Protein 1VJH (pdb70)

B-factor: mean 24.43, std 9.57, range [9.31, 72.68]

Foldseek 3Di:
DLFWDKDKDKDWFQDDQLLLLVLVVVVVVDAPDDAGDKADPDDDSVQSKKIWDDPVVCVWFVIWMKMWGWAGPDPSRGIMIMIMITTGTPDNPRDDPPVVVVVVVVVSRVSRVVVVVD/DLFWDKDKDKDWFQDFQLLLLVLVVVVVVDAPDPFGDKADPDDDSVQSKKIWDGDVVVVWFPIWMKMWGWAGPDDSRTIMIMIMITTGTPDNPRDHCPVVVVVVVVVSRVSRVVRVVD

Organism: Arabidopsis thaliana (NCBI:txid3702)

Solvent-accessible surface area: 13484 Å² total

Radius of gyration: 21.23 Å; Cα contacts (8 Å, |Δi|>4): 432; chains: 2; bounding box: 49×45×54 Å

InterPro domains:
  IPR000916 Bet v I/Major latex protein [PF00407] (34-119)
  IPR000916 Bet v I/Major latex protein [SM01037] (2-120)
  IPR023393 START-like domain superfamily [G3DSA:3.30.530.20] (1-122)
  IPR051761 MLP-like hydrophobic ligand-binding [PTHR31907] (34-116)

Nearest PDB structures (foldseek):
  1vjh-assembly1_A  TM=1.009E+00  e=3.169E-22  Arabidopsis thaliana
  7uql-assembly1_A  TM=7.972E-01  e=5.409E-07  Papaver somniferum
  6ka2-assembly1_A  TM=7.140E-01  e=1.690E-06  Papaver somniferum
  7uqn-assembly1_A-2  TM=7.166E-01  e=2.730E-06  Papaver somniferum
  7uqo-assembly1_A-2  TM=7.253E-01  e=5.279E-06  Papaver somniferum

CATH classification: 3.30.530.20

Structure (mmCIF, N/CA/C/O backbone):
data_1VJH
#
_entry.id   1VJH
#
_cell.length_a   45.681
_cell.length_b   34.261
_cell.length_c   78.597
_cell.angle_alpha   90.000
_cell.angle_beta   90.008
_cell.angle_gamma   90.000
#
_symmetry.space_group_name_H-M   'P 1 2 1'
#
loop_
_entity.id
_entity.type
_entity.pdbx_description
1 polymer 'Bet v I allergen family'
2 water water
#
loop_
_atom_site.group_PDB
_atom_site.id
_atom_site.type_symbol
_atom_site.label_atom_id
_atom_site.label_alt_id
_atom_site.label_comp_id
_atom_site.label_asym_id
_atom_site.label_entity_id
_atom_site.label_seq_id
_atom_site.pdbx_PDB_ins_code
_atom_site.Cartn_x
_atom_site.Cartn_y
_atom_site.Cartn_z
_atom_site.occupancy
_atom_site.B_iso_or_equiv
_atom_site.auth_seq_id
_atom_site.auth_comp_id
_atom_site.auth_asym_id
_atom_site.auth_atom_id
_atom_site.pdbx_PDB_model_num
ATOM 1 N N . SER A 1 1 ? 13.531 4.547 -15.579 1.00 34.77 1 SER A N 1
ATOM 2 C CA . SER A 1 1 ? 12.655 5.673 -15.074 1.00 34.52 1 SER A CA 1
ATOM 3 C C . SER A 1 1 ? 13.482 6.887 -14.670 1.00 34.10 1 SER A C 1
ATOM 4 O O . SER A 1 1 ? 14.601 6.742 -14.170 1.00 35.72 1 SER A O 1
ATOM 7 N N . THR A 1 2 ? 12.964 8.091 -14.869 1.00 32.20 2 THR A N 1
ATOM 8 C CA . THR A 1 2 ? 13.671 9.241 -14.357 1.00 30.60 2 THR A CA 1
ATOM 9 C C . THR A 1 2 ? 13.152 9.625 -12.978 1.00 28.96 2 THR A C 1
ATOM 10 O O . THR A 1 2 ? 13.695 10.557 -12.379 1.00 30.75 2 THR A O 1
ATOM 14 N N . LEU A 1 3 ? 12.112 8.946 -12.484 1.00 26.07 3 LEU A N 1
ATOM 15 C CA . LEU A 1 3 ? 11.453 9.338 -11.219 1.00 24.21 3 LEU A CA 1
ATOM 16 C C . LEU A 1 3 ? 11.793 8.452 -10.010 1.00 22.09 3 LEU A C 1
ATOM 17 O O . LEU A 1 3 ? 11.716 8.911 -8.876 1.00 20.21 3 LEU A O 1
ATOM 22 N N . LYS A 1 4 ? 12.128 7.186 -10.262 1.00 19.34 4 LYS A N 1
ATOM 23 C CA . LYS A 1 4 ? 12.360 6.213 -9.197 1.00 19.72 4 LYS A CA 1
ATOM 24 C C . LYS A 1 4 ? 13.833 6.204 -8.813 1.00 18.39 4 LYS A C 1
ATOM 25 O O . LYS A 1 4 ? 14.664 6.182 -9.680 1.00 18.63 4 LYS A O 1
ATOM 31 N N . GLY A 1 5 ? 14.124 6.171 -7.514 1.00 17.15 5 GLY A N 1
ATOM 32 C CA . GLY A 1 5 ? 15.478 5.961 -7.039 1.00 14.53 5 GLY A CA 1
ATOM 33 C C . GLY A 1 5 ? 15.531 5.708 -5.551 1.00 14.48 5 GLY A C 1
ATOM 34 O O . GLY A 1 5 ? 14.496 5.460 -4.902 1.00 13.89 5 GLY A O 1
ATOM 35 N N . ALA A 1 6 ? 16.739 5.795 -5.005 1.00 12.25 6 ALA A N 1
ATOM 36 C CA . ALA A 1 6 ? 16.929 5.552 -3.599 1.00 13.48 6 ALA A CA 1
ATOM 37 C C . ALA A 1 6 ? 18.152 6.329 -3.142 1.00 12.84 6 ALA A C 1
ATOM 38 O O . ALA A 1 6 ? 19.030 6.656 -3.945 1.00 12.46 6 ALA A O 1
ATOM 40 N N . LEU A 1 7 ? 18.193 6.614 -1.855 1.00 13.09 7 LEU A N 1
ATOM 41 C CA . LEU A 1 7 ? 19.327 7.276 -1.270 1.00 13.24 7 LEU A CA 1
ATOM 42 C C . LEU A 1 7 ? 19.503 6.686 0.122 1.00 13.32 7 LEU A C 1
ATOM 43 O O . LEU A 1 7 ? 18.548 6.602 0.889 1.00 13.68 7 LEU A O 1
ATOM 48 N N . SER A 1 8 ? 20.730 6.327 0.463 1.00 11.88 8 SER A N 1
ATOM 49 C CA . SER A 1 8 ? 20.983 5.556 1.659 1.00 14.35 8 SER A CA 1
ATOM 50 C C . SER A 1 8 ? 22.212 6.131 2.395 1.00 14.77 8 SER A C 1
ATOM 51 O O . SER A 1 8 ? 23.193 6.516 1.764 1.00 14.99 8 SER A O 1
ATOM 54 N N . VAL A 1 9 ? 22.154 6.153 3.722 1.00 15.14 9 VAL A N 1
ATOM 55 C CA . VAL A 1 9 ? 23.242 6.655 4.556 1.00 13.91 9 VAL A CA 1
ATOM 56 C C . VAL A 1 9 ? 23.568 5.623 5.631 1.00 14.88 9 VAL A C 1
ATOM 57 O O . VAL A 1 9 ? 22.672 4.919 6.108 1.00 15.84 9 VAL A O 1
ATOM 61 N N . LYS A 1 10 ? 24.856 5.419 5.903 1.00 13.80 10 LYS A N 1
ATOM 62 C CA . LYS A 1 10 ? 25.289 4.508 6.959 1.00 14.89 10 LYS A CA 1
ATOM 63 C C . LYS A 1 10 ? 26.095 5.380 7.925 1.00 14.29 10 LYS A C 1
ATOM 64 O O . LYS A 1 10 ? 26.910 6.177 7.481 1.00 12.05 10 LYS A O 1
ATOM 70 N N . PHE A 1 11 ? 25.846 5.230 9.227 1.00 14.19 11 PHE A N 1
ATOM 71 C CA . PHE A 1 11 ? 26.503 6.046 10.263 1.00 15.55 11 PHE A CA 1
ATOM 72 C C . PHE A 1 11 ? 26.391 5.251 11.554 1.00 15.33 11 PHE A C 1
ATOM 73 O O . PHE A 1 11 ? 25.671 4.280 11.598 1.00 16.26 11 PHE A O 1
ATOM 81 N N . ASP A 1 12 ? 27.057 5.680 12.612 1.00 16.74 12 ASP A N 1
ATOM 82 C CA . ASP A 1 12 ? 27.162 4.868 13.828 1.00 17.48 12 ASP A CA 1
ATOM 83 C C . ASP A 1 12 ? 26.463 5.611 14.934 1.00 17.47 12 ASP A C 1
ATOM 84 O O . ASP A 1 12 ? 26.383 6.844 14.895 1.00 16.90 12 ASP A O 1
ATOM 89 N N . VAL A 1 13 ? 25.914 4.839 15.880 1.00 16.73 13 VAL A N 1
ATOM 90 C CA . VAL A 1 13 ? 25.306 5.360 17.098 1.00 17.58 13 VAL A CA 1
ATOM 91 C C . VAL A 1 13 ? 25.963 4.664 18.320 1.00 18.53 13 VAL A C 1
ATOM 92 O O . VAL A 1 13 ? 26.461 3.553 18.224 1.00 18.69 13 VAL A O 1
ATOM 96 N N . LYS A 1 14 ? 25.966 5.348 19.451 1.00 19.88 14 LYS A N 1
ATOM 97 C CA . LYS A 1 14 ? 26.511 4.840 20.713 1.00 20.10 14 LYS A CA 1
ATOM 98 C C . LYS A 1 14 ? 25.614 3.740 21.338 1.00 20.66 14 LYS A C 1
ATOM 99 O O . LYS A 1 14 ? 26.128 2.791 21.928 1.00 21.85 14 LYS A O 1
ATOM 105 N N . CYS A 1 15 ? 24.291 3.838 21.170 1.00 20.53 15 CYS A N 1
ATOM 106 C CA . CYS A 1 15 ? 23.326 2.888 21.752 1.00 21.48 15 CYS A CA 1
ATOM 107 C C . CYS A 1 15 ? 23.477 1.486 21.252 1.00 20.87 15 CYS A C 1
ATOM 108 O O . CYS A 1 15 ? 23.811 1.302 20.098 1.00 20.23 15 CYS A O 1
ATOM 111 N N . PRO A 1 16 ? 23.192 0.503 22.112 1.00 20.49 16 PRO A N 1
ATOM 112 C CA . PRO A 1 16 ? 23.141 -0.901 21.685 1.00 20.12 16 PRO A CA 1
ATOM 113 C C . PRO A 1 16 ? 21.949 -1.072 20.759 1.00 18.38 16 PRO A C 1
ATOM 114 O O . PRO A 1 16 ? 20.934 -0.350 20.904 1.00 17.89 16 PRO A O 1
ATOM 118 N N . ALA A 1 17 ? 22.063 -2.015 19.842 1.00 16.69 17 ALA A N 1
ATOM 119 C CA . ALA A 1 17 ? 21.164 -2.113 18.693 1.00 17.56 17 ALA A CA 1
ATOM 120 C C . ALA A 1 17 ? 19.699 -2.364 19.009 1.00 18.04 17 ALA A C 1
ATOM 121 O O . ALA A 1 17 ? 18.827 -1.687 18.448 1.00 18.45 17 ALA A O 1
ATOM 123 N N . ASP A 1 18 ? 19.418 -3.345 19.874 1.00 18.69 18 ASP A N 1
ATOM 124 C CA . ASP A 1 18 ? 18.037 -3.703 20.235 1.00 18.86 18 ASP A CA 1
ATOM 125 C C . ASP A 1 18 ? 17.310 -2.508 20.873 1.00 18.34 18 ASP A C 1
ATOM 126 O O . ASP A 1 18 ? 16.161 -2.207 20.528 1.00 18.98 18 ASP A O 1
ATOM 131 N N . LYS A 1 19 ? 17.987 -1.827 21.785 1.00 17.17 19 LYS A N 1
ATOM 132 C CA . LYS A 1 19 ? 17.421 -0.645 22.460 1.00 17.38 19 LYS A CA 1
ATOM 133 C C . LYS A 1 19 ? 17.186 0.491 21.450 1.00 16.60 19 LYS A C 1
ATOM 134 O O . LYS A 1 19 ? 16.103 1.086 21.402 1.00 15.94 19 LYS A O 1
ATOM 140 N N . PHE A 1 20 ? 18.198 0.780 20.626 1.00 15.51 20 PHE A N 1
ATOM 141 C CA . PHE A 1 20 ? 18.041 1.807 19.599 1.00 15.39 20 PHE A CA 1
ATOM 142 C C . PHE A 1 20 ? 16.915 1.501 18.602 1.00 13.87 20 PHE A C 1
ATOM 143 O O . PHE A 1 20 ? 16.107 2.339 18.328 1.00 13.50 20 PHE A O 1
ATOM 151 N N . PHE A 1 21 ? 16.903 0.299 18.040 1.00 13.91 21 PHE A N 1
ATOM 152 C CA . PHE A 1 21 ? 15.869 -0.128 17.092 1.00 14.52 21 PHE A CA 1
ATOM 153 C C . PHE A 1 21 ? 14.438 -0.115 17.657 1.00 15.17 21 PHE A C 1
ATOM 154 O O . PHE A 1 21 ? 13.532 0.395 17.018 1.00 15.07 21 PHE A O 1
ATOM 162 N N . SER A 1 22 ? 14.248 -0.680 18.856 1.00 15.13 22 SER A N 1
ATOM 163 C CA . SER A 1 22 ? 12.952 -0.639 19.559 1.00 15.99 22 SER A CA 1
ATOM 164 C C . SER A 1 22 ? 12.477 0.778 19.826 1.00 14.60 22 SER A C 1
ATOM 165 O O . SER A 1 22 ? 11.330 1.075 19.628 1.00 13.05 22 SER A O 1
ATOM 168 N N . ALA A 1 23 ? 13.372 1.631 20.316 1.00 15.12 23 ALA A N 1
ATOM 169 C CA . ALA A 1 23 ? 13.017 3.042 20.499 1.00 16.62 23 ALA A CA 1
ATOM 170 C C . ALA A 1 23 ? 12.510 3.711 19.193 1.00 16.17 23 ALA A C 1
ATOM 171 O O . ALA A 1 23 ? 11.515 4.425 19.231 1.00 15.72 23 ALA A O 1
ATOM 173 N N . PHE A 1 24 ? 13.194 3.461 18.076 1.00 15.75 24 PHE A N 1
ATOM 174 C CA . PHE A 1 24 ? 12.783 3.981 16.777 1.00 15.79 24 PHE A CA 1
ATOM 175 C C . PHE A 1 24 ? 11.432 3.453 16.355 1.00 15.87 24 PHE A C 1
ATOM 176 O O . PHE A 1 24 ? 10.552 4.232 16.027 1.00 15.26 24 PHE A O 1
ATOM 184 N N . VAL A 1 25 ? 11.255 2.128 16.404 1.00 16.21 25 VAL A N 1
ATOM 185 C CA . VAL A 1 25 ? 9.968 1.521 16.050 1.00 15.02 25 VAL A CA 1
ATOM 186 C C . VAL A 1 25 ? 8.871 2.189 16.862 1.00 16.04 25 VAL A C 1
ATOM 187 O O . VAL A 1 25 ? 7.829 2.607 16.302 1.00 15.57 25 VAL A O 1
ATOM 191 N N . GLU A 1 26 ? 9.113 2.352 18.174 1.00 15.17 26 GLU A N 1
ATOM 192 C CA . GLU A 1 26 ? 8.077 2.935 19.006 1.00 16.56 26 GLU A CA 1
ATOM 193 C C . GLU A 1 26 ? 7.785 4.411 18.630 1.00 17.40 26 GLU A C 1
ATOM 194 O O . GLU A 1 26 ? 6.617 4.881 18.600 1.00 17.70 26 GLU A O 1
ATOM 200 N N . ASP A 1 27 ? 8.841 5.140 18.345 1.00 17.87 27 ASP A N 1
ATOM 201 C CA . ASP A 1 27 ? 8.693 6.549 17.906 1.00 18.04 27 ASP A CA 1
ATOM 202 C C . ASP A 1 27 ? 7.928 6.735 16.590 1.00 18.08 27 ASP A C 1
ATOM 203 O O . ASP A 1 27 ? 7.373 7.813 16.353 1.00 18.39 27 ASP A O 1
ATOM 208 N N . THR A 1 28 ? 7.883 5.719 15.725 1.00 17.17 28 THR A N 1
ATOM 209 C CA . THR A 1 28 ? 7.052 5.844 14.534 1.00 18.69 28 THR A CA 1
ATOM 210 C C . THR A 1 28 ? 5.542 5.910 14.775 1.00 19.04 28 THR A C 1
ATOM 211 O O . THR A 1 28 ? 4.780 6.140 13.826 1.00 19.84 28 THR A O 1
ATOM 215 N N . ASN A 1 29 ? 5.104 5.694 16.016 1.00 18.66 29 ASN A N 1
ATOM 216 C CA . ASN A 1 29 ? 3.713 6.028 16.359 1.00 20.01 29 ASN A CA 1
ATOM 217 C C . ASN A 1 29 ? 3.382 7.517 16.156 1.00 19.04 29 ASN A C 1
ATOM 218 O O . ASN A 1 29 ? 2.219 7.877 16.006 1.00 19.96 29 ASN A O 1
ATOM 223 N N . ARG A 1 30 ? 4.401 8.369 16.176 1.00 17.15 30 ARG A N 1
ATOM 224 C CA . ARG A 1 30 ? 4.212 9.795 15.910 1.00 16.36 30 ARG A CA 1
ATOM 225 C C . ARG A 1 30 ? 4.484 10.015 14.438 1.00 14.93 30 ARG A C 1
ATOM 226 O O . ARG A 1 30 ? 5.584 9.779 13.990 1.00 15.37 30 ARG A O 1
ATOM 234 N N . PRO A 1 31 ? 3.487 10.496 13.687 1.00 14.96 31 PRO A N 1
ATOM 235 C CA . PRO A 1 31 ? 3.715 10.874 12.283 1.00 15.48 31 PRO A CA 1
ATOM 236 C C . PRO A 1 31 ? 4.829 11.925 12.202 1.00 16.20 31 PRO A C 1
ATOM 237 O O . PRO A 1 31 ? 5.100 12.636 13.166 1.00 15.86 31 PRO A O 1
ATOM 241 N N . PHE A 1 32 ? 5.466 11.986 11.051 1.00 16.56 32 PHE A N 1
ATOM 242 C CA . PHE A 1 32 ? 6.613 12.846 10.847 1.00 18.16 32 PHE A CA 1
ATOM 243 C C . PHE A 1 32 ? 6.257 14.239 10.348 1.00 19.25 32 PHE A C 1
ATOM 244 O O . PHE A 1 32 ? 7.150 15.062 10.166 1.00 20.00 32 PHE A O 1
ATOM 252 N N . GLU A 1 33 ? 4.958 14.477 10.149 1.00 19.06 33 GLU A N 1
ATOM 253 C CA . GLU A 1 33 ? 4.411 15.795 9.785 1.00 19.25 33 GLU A CA 1
ATOM 254 C C . GLU A 1 33 ? 2.968 15.872 10.252 1.00 18.95 33 GLU A C 1
ATOM 255 O O . GLU A 1 33 ? 2.331 14.835 10.531 1.00 17.86 33 GLU A O 1
ATOM 261 N N . LYS A 1 34 ? 2.454 17.099 10.317 1.00 19.74 34 LYS A N 1
ATOM 262 C CA . LYS A 1 34 ? 1.108 17.365 10.857 1.00 22.25 34 LYS A CA 1
ATOM 263 C C . LYS A 1 34 ? 0.039 16.426 10.275 1.00 22.14 34 LYS A C 1
ATOM 264 O O . LYS A 1 34 ? -0.802 15.876 11.020 1.00 21.26 34 LYS A O 1
ATOM 270 N N . ASN A 1 35 ? 0.065 16.273 8.953 1.00 22.38 35 ASN A N 1
ATOM 271 C CA . ASN A 1 35 ? -1.001 15.530 8.262 1.00 25.07 35 ASN A CA 1
ATOM 272 C C . ASN A 1 35 ? -0.520 14.127 7.885 1.00 24.58 35 ASN A C 1
ATOM 273 O O . ASN A 1 35 ? -1.121 13.472 7.032 1.00 26.97 35 ASN A O 1
ATOM 278 N N . GLY A 1 36 ? 0.539 13.673 8.529 1.00 23.04 36 GLY A N 1
ATOM 279 C CA . GLY A 1 36 ? 1.320 12.555 8.013 1.00 20.97 36 GLY A CA 1
ATOM 280 C C . GLY A 1 36 ? 0.769 11.217 8.435 1.00 19.48 36 GLY A C 1
ATOM 281 O O . GLY A 1 36 ? -0.019 11.098 9.357 1.00 17.77 36 GLY A O 1
ATOM 282 N N . LYS A 1 37 ? 1.186 10.202 7.716 1.00 18.40 37 LYS A N 1
ATOM 283 C CA . LYS A 1 37 ? 0.780 8.853 8.005 1.00 18.51 37 LYS A CA 1
ATOM 284 C C . LYS A 1 37 ? 2.043 8.013 7.794 1.00 17.42 37 LYS A C 1
ATOM 285 O O . LYS A 1 37 ? 2.787 8.225 6.842 1.00 16.31 37 LYS A O 1
ATOM 291 N N . THR A 1 38 ? 2.284 7.098 8.708 1.00 17.76 38 THR A N 1
ATOM 292 C CA . THR A 1 38 ? 3.366 6.131 8.578 1.00 17.39 38 THR A CA 1
ATOM 293 C C . THR A 1 38 ? 2.745 4.733 8.629 1.00 18.48 38 THR A C 1
ATOM 294 O O . THR A 1 38 ? 2.005 4.406 9.573 1.00 18.24 38 THR A O 1
ATOM 298 N N . GLU A 1 39 ? 3.063 3.906 7.641 1.00 18.73 39 GLU A N 1
ATOM 299 C CA . GLU A 1 39 ? 2.566 2.533 7.592 1.00 19.71 39 GLU A CA 1
ATOM 300 C C . GLU A 1 39 ? 3.756 1.582 7.589 1.00 19.89 39 GLU A C 1
ATOM 301 O O . GLU A 1 39 ? 4.677 1.753 6.788 1.00 18.92 39 GLU A O 1
ATOM 307 N N . ILE A 1 40 ? 3.732 0.586 8.468 1.00 20.29 40 ILE A N 1
ATOM 308 C CA . ILE A 1 40 ? 4.811 -0.427 8.532 1.00 21.00 40 ILE A CA 1
ATOM 309 C C . ILE A 1 40 ? 4.544 -1.420 7.443 1.00 22.07 40 ILE A C 1
ATOM 310 O O . ILE A 1 40 ? 3.483 -2.072 7.452 1.00 22.54 40 ILE A O 1
ATOM 315 N N . GLU A 1 41 ? 5.494 -1.564 6.516 1.00 20.78 41 GLU A N 1
ATOM 316 C CA . GLU A 1 41 ? 5.334 -2.498 5.430 1.00 21.45 41 GL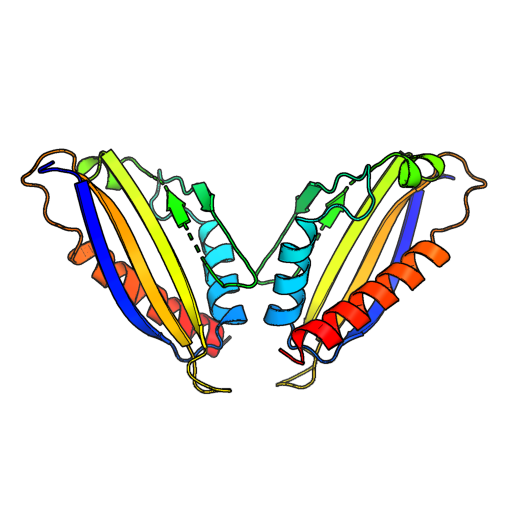U A CA 1
ATOM 317 C C . GLU A 1 41 ? 6.087 -3.799 5.680 1.00 19.74 41 GLU A C 1
ATOM 318 O O . GLU A 1 41 ? 5.730 -4.836 5.143 1.00 20.03 41 GLU A O 1
ATOM 324 N N . ALA A 1 42 ? 7.177 -3.721 6.420 1.00 18.64 42 ALA A N 1
ATOM 325 C CA . ALA A 1 42 ? 7.920 -4.916 6.808 1.00 17.06 42 ALA A CA 1
ATOM 326 C C . ALA A 1 42 ? 8.590 -4.576 8.134 1.00 17.33 42 ALA A C 1
ATOM 327 O O . ALA A 1 42 ? 9.033 -3.424 8.341 1.00 15.31 42 ALA A O 1
ATOM 329 N N . VAL A 1 43 ? 8.650 -5.549 9.045 1.00 16.25 43 VAL A N 1
ATOM 330 C CA . VAL A 1 43 ? 9.376 -5.337 10.291 1.00 17.30 43 VAL A CA 1
ATOM 331 C C . VAL A 1 43 ? 9.900 -6.665 10.827 1.00 18.33 43 VAL A C 1
ATOM 332 O O . VAL A 1 43 ? 9.185 -7.686 10.772 1.00 19.00 43 VAL A O 1
ATOM 336 N N . ASP A 1 44 ? 11.151 -6.654 11.314 1.00 17.03 44 ASP A N 1
ATOM 337 C CA . ASP A 1 44 ? 11.752 -7.822 11.951 1.00 17.77 44 ASP A CA 1
ATOM 338 C C . ASP A 1 44 ? 12.492 -7.354 13.209 1.00 17.39 44 ASP A C 1
ATOM 339 O O . ASP A 1 44 ? 13.546 -6.715 13.132 1.00 16.34 44 ASP A O 1
ATOM 344 N N . LEU A 1 45 ? 11.945 -7.717 14.365 1.00 16.24 45 LEU A N 1
ATOM 345 C CA . LEU A 1 45 ? 12.441 -7.216 15.628 1.00 19.00 45 LEU A CA 1
ATOM 346 C C . LEU A 1 45 ? 13.732 -7.949 16.094 1.00 19.34 45 LEU A C 1
ATOM 347 O O . LEU A 1 45 ? 14.441 -7.482 16.968 1.00 19.95 45 LEU A O 1
ATOM 352 N N . VAL A 1 46 ? 14.051 -9.086 15.488 1.00 18.49 46 VAL A N 1
ATOM 353 C CA . VAL A 1 46 ? 15.304 -9.759 15.814 1.00 18.51 46 VAL A CA 1
ATOM 354 C C . VAL A 1 46 ? 16.419 -9.295 14.872 1.00 17.88 46 VAL A C 1
ATOM 355 O O . VAL A 1 46 ? 17.486 -9.009 15.314 1.00 16.85 46 VAL A O 1
ATOM 359 N N . LYS A 1 47 ? 16.156 -9.242 13.563 1.00 18.06 47 LYS A N 1
ATOM 360 C CA . LYS A 1 47 ? 17.115 -8.683 12.611 1.00 18.43 47 LYS A CA 1
ATOM 361 C C . LYS A 1 47 ? 17.269 -7.171 12.742 1.00 18.12 47 LYS A C 1
ATOM 362 O O . LYS A 1 47 ? 18.240 -6.623 12.240 1.00 17.38 47 LYS A O 1
ATOM 368 N N . LYS A 1 48 ? 16.353 -6.533 13.473 1.00 16.20 48 LYS A N 1
ATOM 369 C CA . LYS A 1 48 ? 16.375 -5.065 13.662 1.00 16.34 48 LYS A CA 1
ATOM 370 C C . LYS A 1 48 ? 16.259 -4.377 12.286 1.00 15.36 48 LYS A C 1
ATOM 371 O O . LYS A 1 48 ? 17.106 -3.537 11.911 1.00 14.87 48 LYS A O 1
ATOM 377 N N . THR A 1 49 ? 15.260 -4.795 11.510 1.00 14.41 49 THR A N 1
ATOM 378 C CA . THR A 1 49 ? 14.978 -4.179 10.221 1.00 15.03 49 THR A CA 1
ATOM 379 C C . THR A 1 49 ? 13.557 -3.719 10.149 1.00 15.72 49 THR A C 1
ATOM 380 O O . THR A 1 49 ? 12.665 -4.288 10.803 1.00 16.14 49 THR A O 1
ATOM 392 N N . THR A 1 51 ? 10.781 -1.497 7.168 1.00 15.46 51 THR A N 1
ATOM 393 C CA . THR A 1 51 ? 10.456 -0.607 6.070 1.00 16.14 51 THR A CA 1
ATOM 394 C C . THR A 1 51 ? 9.115 0.005 6.385 1.00 16.61 51 THR A C 1
ATOM 395 O O . THR A 1 51 ? 8.131 -0.719 6.742 1.00 15.31 51 THR A O 1
ATOM 399 N N . ILE A 1 52 ? 9.078 1.323 6.279 1.00 15.67 52 ILE A N 1
ATOM 400 C CA . ILE A 1 52 ? 7.850 2.098 6.472 1.00 15.99 52 ILE A CA 1
ATOM 401 C C . ILE A 1 52 ? 7.545 2.949 5.237 1.00 16.60 52 ILE A C 1
ATOM 402 O O . ILE A 1 52 ? 8.473 3.430 4.546 1.00 16.38 52 ILE A O 1
ATOM 407 N N . GLN A 1 53 ? 6.254 3.117 4.948 1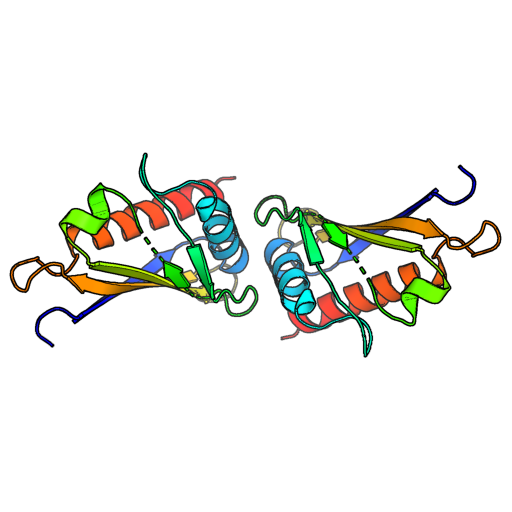.00 15.49 53 GLN A N 1
ATOM 408 C CA . GLN A 1 53 ? 5.817 4.072 3.953 1.00 15.54 53 GLN A CA 1
ATOM 409 C C . GLN A 1 53 ? 5.360 5.347 4.659 1.00 15.57 53 GLN A C 1
ATOM 410 O O . GLN A 1 53 ? 4.652 5.294 5.693 1.00 14.34 53 GLN A O 1
ATOM 424 N N . SER A 1 55 ? 3.680 9.166 4.286 1.00 18.42 55 SER A N 1
ATOM 425 C CA . SER A 1 55 ? 2.935 10.078 3.452 1.00 18.81 55 SER A CA 1
ATOM 426 C C . SER A 1 55 ? 2.404 11.282 4.231 1.00 18.70 55 SER A C 1
ATOM 427 O O . SER A 1 55 ? 2.499 11.339 5.467 1.00 17.94 55 SER A O 1
ATOM 430 N N . GLY A 1 56 ? 1.878 12.259 3.504 1.00 19.25 56 GLY A N 1
ATOM 431 C CA . GLY A 1 56 ? 1.486 13.531 4.086 1.00 19.36 56 GLY A CA 1
ATOM 432 C C . GLY A 1 56 ? 1.412 14.577 3.001 1.00 21.39 56 GLY A C 1
ATOM 433 O O . GLY A 1 56 ? 2.048 14.413 1.931 1.00 21.83 56 GLY A O 1
ATOM 434 N N . SER A 1 57 ? 0.631 15.629 3.244 1.00 20.52 57 SER A N 1
ATOM 435 C CA . SER A 1 57 ? 0.463 16.680 2.261 1.00 22.98 57 SER A CA 1
ATOM 436 C C . SER A 1 57 ? 1.794 17.368 1.872 1.00 23.78 57 SER A C 1
ATOM 437 O O . SER A 1 57 ? 1.990 17.776 0.718 1.00 25.45 57 SER A O 1
ATOM 440 N N . GLU A 1 58 ? 2.721 17.471 2.816 1.00 23.99 58 GLU A N 1
ATOM 441 C CA . GLU A 1 58 ? 4.012 18.071 2.519 1.00 24.00 58 GLU A CA 1
ATOM 442 C C . GLU A 1 58 ? 4.938 17.128 1.745 1.00 23.43 58 GLU A C 1
ATOM 443 O O . GLU A 1 58 ? 5.379 17.449 0.621 1.00 22.42 58 GLU A O 1
ATOM 449 N N . ILE A 1 59 ? 5.230 15.956 2.306 1.00 21.67 59 ILE A N 1
ATOM 450 C CA . ILE A 1 59 ? 6.091 15.024 1.572 1.00 21.12 59 ILE A CA 1
ATOM 451 C C . ILE A 1 59 ? 5.646 14.715 0.110 1.00 20.35 59 ILE A C 1
ATOM 452 O O . ILE A 1 59 ? 6.496 14.617 -0.820 1.00 19.25 59 ILE A O 1
ATOM 457 N N . GLN A 1 60 ? 4.332 14.617 -0.107 1.00 18.61 60 GLN A N 1
ATOM 458 C CA . GLN A 1 60 ? 3.766 14.366 -1.434 1.00 19.94 60 GLN A CA 1
ATOM 459 C C . GLN A 1 60 ? 3.868 15.546 -2.414 1.00 19.51 60 GLN A C 1
ATOM 460 O O . GLN A 1 60 ? 3.530 15.404 -3.573 1.00 19.48 60 GLN A O 1
ATOM 466 N N . LYS A 1 61 ? 4.294 16.714 -1.952 1.00 19.42 61 LYS A N 1
ATOM 467 C CA . LYS A 1 61 ? 4.611 17.774 -2.907 1.00 20.61 61 LYS A CA 1
ATOM 468 C C . LYS A 1 61 ? 5.822 17.348 -3.741 1.00 20.79 61 LYS A C 1
ATOM 469 O O . LYS A 1 61 ? 5.964 17.788 -4.864 1.00 21.00 61 LYS A O 1
ATOM 475 N N . TYR A 1 62 ? 6.663 16.462 -3.183 1.00 19.34 62 TYR A N 1
ATOM 476 C CA . TYR A 1 62 ? 7.942 16.077 -3.791 1.00 19.28 62 TYR A CA 1
ATOM 477 C C . TYR A 1 62 ? 8.010 14.648 -4.252 1.00 19.04 62 TYR A C 1
ATOM 478 O O . TYR A 1 62 ? 8.598 14.358 -5.307 1.00 18.79 62 TYR A O 1
ATOM 487 N N . PHE A 1 63 ? 7.446 13.734 -3.461 1.00 17.79 63 PHE A N 1
ATOM 488 C CA . PHE A 1 63 ? 7.476 12.326 -3.816 1.00 17.75 63 PHE A CA 1
ATOM 489 C C . PHE A 1 63 ? 6.075 11.740 -3.853 1.00 17.24 63 PHE A C 1
ATOM 490 O O . PHE A 1 63 ? 5.368 11.816 -2.873 1.00 18.27 63 PHE A O 1
ATOM 49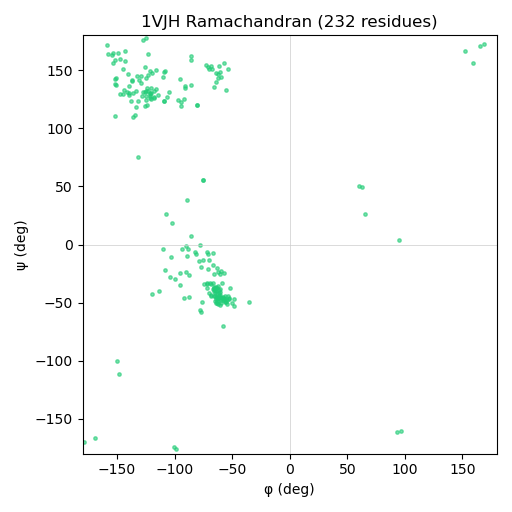8 N N . LYS A 1 64 ? 5.725 11.096 -4.957 1.00 16.79 64 LYS A N 1
ATOM 499 C CA . LYS A 1 64 ? 4.484 10.361 -5.070 1.00 16.78 64 LYS A CA 1
ATOM 500 C C . LYS A 1 64 ? 4.515 9.215 -4.076 1.00 17.85 64 LYS A C 1
ATOM 501 O O . LYS A 1 64 ? 3.465 8.823 -3.563 1.00 15.96 64 LYS A O 1
ATOM 510 N N . THR A 1 65 ? 5.710 8.617 -3.895 1.00 16.57 65 THR A N 1
ATOM 511 C CA . THR A 1 65 ? 5.880 7.478 -2.987 1.00 17.46 65 THR A CA 1
ATOM 512 C C . THR A 1 65 ? 7.199 7.711 -2.262 1.00 16.41 65 THR A C 1
ATOM 513 O O . THR A 1 65 ? 8.195 8.039 -2.897 1.00 14.84 65 THR A O 1
ATOM 517 N N . LEU A 1 66 ? 7.165 7.628 -0.924 1.00 15.88 66 LEU A N 1
ATOM 518 C CA . LEU A 1 66 ? 8.379 7.627 -0.115 1.00 15.66 66 LEU A CA 1
ATOM 519 C C . LEU A 1 66 ? 8.336 6.490 0.897 1.00 16.71 66 LEU A C 1
ATOM 520 O O . LEU A 1 66 ? 7.402 6.381 1.733 1.00 16.09 66 LEU A O 1
ATOM 525 N N . LYS A 1 67 ? 9.357 5.654 0.826 1.00 15.81 67 LYS A N 1
ATOM 526 C CA . LYS A 1 67 ? 9.527 4.605 1.808 1.00 16.36 67 LYS A CA 1
ATOM 527 C C . LYS A 1 67 ? 10.871 4.797 2.475 1.00 15.54 67 LYS A C 1
ATOM 528 O O . LYS A 1 67 ? 11.836 5.263 1.824 1.00 13.38 67 LYS A O 1
ATOM 534 N N . GLY A 1 68 ? 10.950 4.399 3.741 1.00 13.60 68 GLY A N 1
ATOM 535 C CA . GLY A 1 68 ? 12.215 4.401 4.472 1.00 13.41 68 GLY A CA 1
ATOM 536 C C . GLY A 1 68 ? 12.482 3.019 5.050 1.00 14.67 68 GLY A C 1
ATOM 537 O O . GLY A 1 68 ? 11.601 2.414 5.716 1.00 14.52 68 GLY A O 1
ATOM 538 N N . SER A 1 69 ? 13.689 2.511 4.835 1.00 13.14 69 SER A N 1
ATOM 539 C CA . SER A 1 69 ? 14.095 1.242 5.467 1.00 13.21 69 SER A CA 1
ATOM 540 C C . SER A 1 69 ? 15.265 1.447 6.430 1.00 12.51 69 SER A C 1
ATOM 541 O O . SER A 1 69 ? 16.233 2.113 6.063 1.00 13.83 69 SER A O 1
ATOM 544 N N . ILE A 1 70 ? 15.194 0.869 7.642 1.00 12.66 70 ILE A N 1
ATOM 545 C CA . ILE A 1 70 ? 16.320 0.871 8.586 1.00 11.94 70 ILE A CA 1
ATOM 546 C C . ILE A 1 70 ? 16.931 -0.551 8.725 1.00 13.51 70 ILE A C 1
ATOM 547 O O . ILE A 1 70 ? 16.221 -1.547 8.552 1.00 14.40 70 ILE A O 1
ATOM 552 N N . ALA A 1 71 ? 18.242 -0.644 8.970 1.00 12.76 71 ALA A N 1
ATOM 553 C CA . ALA A 1 71 ? 18.860 -1.889 9.428 1.00 13.81 71 ALA A CA 1
ATOM 554 C C . ALA A 1 71 ? 19.848 -1.449 10.507 1.00 14.61 71 ALA A C 1
ATOM 555 O O . ALA A 1 71 ? 20.686 -0.559 10.270 1.00 15.31 71 ALA A O 1
ATOM 557 N N . VAL A 1 72 ? 19.707 -1.993 11.703 1.00 12.68 72 VAL A N 1
ATOM 558 C CA . VAL A 1 72 ? 20.627 -1.628 12.803 1.00 15.38 72 VAL A CA 1
ATOM 559 C C . VAL A 1 72 ? 21.436 -2.861 13.186 1.00 15.86 72 VAL A C 1
ATOM 560 O O . VAL A 1 72 ? 20.843 -3.870 13.443 1.00 15.25 72 VAL A O 1
ATOM 564 N N . THR A 1 73 ? 22.759 -2.758 13.254 1.00 17.31 73 THR A N 1
ATOM 565 C CA . THR A 1 73 ? 23.580 -3.923 13.650 1.00 19.86 73 THR A CA 1
ATOM 566 C C . THR A 1 73 ? 24.619 -3.558 14.718 1.00 20.43 73 THR A C 1
ATOM 567 O O . THR A 1 73 ? 25.163 -2.469 14.680 1.00 19.71 73 THR A O 1
ATOM 571 N N . PRO A 1 74 ? 24.913 -4.464 15.642 1.00 22.64 74 PRO A N 1
ATOM 572 C CA . PRO A 1 74 ? 25.927 -4.178 16.663 1.00 24.23 74 PRO A CA 1
ATOM 573 C C . PRO A 1 74 ? 27.267 -3.971 15.980 1.00 25.41 74 PRO A C 1
ATOM 574 O O . PRO A 1 74 ? 27.548 -4.650 14.974 1.00 25.17 74 PRO A O 1
ATOM 578 N N . ILE A 1 75 ? 28.058 -3.045 16.503 1.00 27.22 75 ILE A N 1
ATOM 579 C CA . ILE A 1 75 ? 29.434 -2.858 16.058 1.00 30.45 75 ILE A CA 1
ATOM 580 C C . ILE A 1 75 ? 30.310 -3.988 16.645 1.00 32.99 75 ILE A C 1
ATOM 581 O O . ILE A 1 75 ? 31.049 -4.652 15.916 1.00 34.84 75 ILE A O 1
ATOM 586 N N . GLY A 1 76 ? 30.201 -4.221 17.942 1.00 35.75 76 GLY A N 1
ATOM 587 C CA . GLY A 1 76 ? 31.018 -5.224 18.616 1.00 40.02 76 GLY A CA 1
ATOM 588 C C . GLY A 1 76 ? 30.320 -5.856 19.812 1.00 41.68 76 GLY A C 1
ATOM 589 O O . GLY A 1 76 ? 29.512 -6.767 19.639 1.00 42.81 76 GLY A O 1
ATOM 590 N N . VAL A 1 77 ? 30.663 -5.384 21.016 1.00 43.14 77 VAL A N 1
ATOM 591 C CA . VAL A 1 77 ? 30.004 -5.742 22.282 1.00 43.56 77 VAL A CA 1
ATOM 592 C C . VAL A 1 77 ? 30.215 -4.512 23.155 1.00 43.32 77 VAL A C 1
ATOM 593 O O . VAL A 1 77 ? 31.351 -4.247 23.564 1.00 44.15 77 VAL A O 1
ATOM 597 N N . GLY A 1 78 ? 29.145 -3.771 23.438 1.00 42.83 78 GLY A N 1
ATOM 598 C CA . GLY A 1 78 ? 29.240 -2.527 24.188 1.00 41.58 78 GLY A CA 1
ATOM 599 C C . GLY A 1 78 ? 30.012 -1.460 23.427 1.00 41.15 78 GLY A C 1
ATOM 600 O O . GLY A 1 78 ? 30.619 -0.567 24.045 1.00 41.98 78 GLY A O 1
ATOM 601 N N . ASP A 1 79 ? 29.995 -1.569 22.092 1.00 39.09 79 ASP A N 1
ATOM 602 C CA . ASP A 1 79 ? 30.707 -0.676 21.174 1.00 37.08 79 ASP A CA 1
ATOM 603 C C . ASP A 1 79 ? 29.756 0.239 20.369 1.00 34.56 79 ASP A C 1
ATOM 604 O O . ASP A 1 79 ? 30.234 1.074 19.584 1.00 33.35 79 ASP A O 1
ATOM 609 N N . GLY A 1 80 ? 28.441 0.062 20.529 1.00 30.63 80 GLY A N 1
ATOM 610 C CA . GLY A 1 80 ? 27.460 0.816 19.762 1.00 27.12 80 GLY A CA 1
ATOM 611 C C . GLY A 1 80 ? 26.935 0.074 18.545 1.00 25.44 80 GLY A C 1
ATOM 612 O O . GLY A 1 80 ? 27.050 -1.155 18.473 1.00 24.43 80 GLY A O 1
ATOM 613 N N . SER A 1 81 ? 26.367 0.816 17.581 1.00 22.32 81 SER A N 1
ATOM 614 C CA . SER A 1 81 ? 25.638 0.198 16.466 1.00 20.28 81 SER A CA 1
ATOM 615 C C . SER A 1 81 ? 25.901 0.914 15.133 1.00 18.92 81 SER A C 1
ATOM 616 O O . SER A 1 81 ? 26.053 2.118 15.099 1.00 18.84 81 SER A O 1
ATOM 619 N N . HIS A 1 82 ? 25.913 0.151 14.055 1.00 17.97 82 HIS A N 1
ATOM 620 C CA . HIS A 1 82 ? 25.815 0.686 12.715 1.00 16.59 82 HIS A CA 1
ATOM 621 C C . HIS A 1 82 ? 24.343 0.847 12.370 1.00 15.92 82 HIS A C 1
ATOM 622 O O . HIS A 1 82 ? 23.527 -0.044 12.645 1.00 15.01 82 HIS A O 1
ATOM 629 N N . VAL A 1 83 ? 24.016 1.974 11.748 1.00 14.95 83 VAL A N 1
ATOM 630 C CA . VAL A 1 83 ? 22.663 2.225 11.238 1.00 14.55 83 VAL A CA 1
ATOM 631 C C . VAL A 1 83 ? 22.726 2.468 9.713 1.00 15.61 83 VAL A C 1
ATOM 632 O O . VAL A 1 83 ? 23.505 3.299 9.258 1.00 15.95 83 VAL A O 1
ATOM 636 N N . VAL A 1 84 ? 21.955 1.697 8.948 1.00 14.35 84 VAL A N 1
ATOM 637 C CA . VAL A 1 84 ? 21.737 2.013 7.536 1.00 15.62 84 VAL A CA 1
ATOM 638 C C . VAL A 1 84 ? 20.287 2.473 7.410 1.00 15.80 84 VAL A C 1
ATOM 639 O O . VAL A 1 84 ? 19.382 1.744 7.821 1.00 16.32 84 VAL A O 1
ATOM 643 N N . TRP A 1 85 ? 20.095 3.684 6.887 1.00 13.81 85 TRP A N 1
ATOM 644 C CA . TRP A 1 85 ? 18.772 4.266 6.662 1.00 14.05 85 TRP A CA 1
ATOM 645 C C . TRP A 1 85 ? 18.628 4.595 5.156 1.00 14.06 85 TRP A C 1
ATOM 646 O O . TRP A 1 85 ? 19.463 5.259 4.592 1.00 14.67 85 TRP A O 1
ATOM 657 N N . THR A 1 86 ? 17.583 4.101 4.517 1.00 14.34 86 THR A N 1
ATOM 658 C CA . THR A 1 86 ? 17.446 4.237 3.070 1.00 14.41 86 THR A CA 1
ATOM 659 C C . THR A 1 86 ? 16.093 4.806 2.740 1.00 15.97 86 THR A C 1
ATOM 660 O O . THR A 1 86 ? 15.065 4.299 3.223 1.00 15.61 86 THR A O 1
ATOM 664 N N . PHE A 1 87 ? 16.084 5.874 1.937 1.00 15.76 87 PHE A N 1
ATOM 665 C CA . PHE A 1 87 ? 14.845 6.319 1.290 1.00 15.92 87 PHE A CA 1
ATOM 666 C C . PHE A 1 87 ? 14.712 5.675 -0.077 1.00 16.89 87 PHE A C 1
ATOM 667 O O . PHE A 1 87 ? 15.658 5.768 -0.878 1.00 16.31 87 PHE A O 1
ATOM 675 N N . HIS A 1 88 ? 13.582 4.992 -0.312 1.00 15.41 88 HIS A N 1
ATOM 676 C CA . HIS A 1 88 ? 13.189 4.507 -1.634 1.00 18.30 88 HIS A CA 1
ATOM 677 C C . HIS A 1 88 ? 12.045 5.396 -2.133 1.00 17.45 88 HIS A C 1
ATOM 678 O O . HIS A 1 88 ? 11.061 5.589 -1.419 1.00 17.36 88 HIS A O 1
ATOM 685 N N . PHE A 1 89 ? 12.152 5.961 -3.330 1.00 18.02 89 PHE A N 1
ATOM 686 C CA . PHE A 1 89 ? 11.181 7.008 -3.720 1.00 17.95 89 PHE A CA 1
ATOM 687 C C . PHE A 1 89 ? 10.789 6.960 -5.192 1.00 18.27 89 PHE A C 1
ATOM 688 O O . PHE A 1 89 ? 11.475 6.383 -6.026 1.00 17.51 89 PHE A O 1
ATOM 696 N N . GLU A 1 90 ? 9.624 7.537 -5.470 1.00 19.05 90 GLU A N 1
ATOM 697 C CA . GLU A 1 90 ? 9.263 7.950 -6.805 1.00 19.28 90 GLU A CA 1
ATOM 698 C C . GLU A 1 90 ? 8.920 9.444 -6.701 1.00 19.08 90 GLU A C 1
ATOM 699 O O . GLU A 1 90 ? 8.010 9.869 -5.953 1.00 18.27 90 GLU A O 1
ATOM 705 N N . LYS A 1 91 ? 9.671 10.238 -7.441 1.00 18.83 91 LYS A N 1
ATOM 706 C CA . LYS A 1 91 ? 9.507 11.697 -7.452 1.00 19.42 91 LYS A CA 1
ATOM 707 C C . LYS A 1 91 ? 8.243 12.119 -8.198 1.00 20.14 91 LYS A C 1
ATOM 708 O O . LYS A 1 91 ? 7.779 11.398 -9.076 1.00 18.79 91 LYS A O 1
ATOM 714 N N . VAL A 1 92 ? 7.702 13.286 -7.866 1.00 21.48 92 VAL A N 1
ATOM 715 C CA . VAL A 1 92 ? 6.525 13.774 -8.590 1.00 23.59 92 VAL A CA 1
ATOM 716 C C . VAL A 1 92 ? 6.872 14.018 -10.071 1.00 24.26 92 VAL A C 1
ATOM 717 O O . VAL A 1 92 ? 6.128 13.611 -10.958 1.00 23.98 92 VAL A O 1
ATOM 721 N N . HIS A 1 93 ? 8.012 14.655 -10.314 1.00 24.62 93 HIS A N 1
ATOM 722 C CA . HIS A 1 93 ? 8.535 14.856 -11.665 1.00 24.87 93 HIS A CA 1
ATOM 723 C C . HIS A 1 93 ? 10.073 14.884 -11.557 1.00 25.68 93 HIS A C 1
ATOM 724 O O . HIS A 1 93 ? 10.622 15.051 -10.465 1.00 24.27 93 HIS A O 1
ATOM 731 N N . LYS A 1 94 ? 10.741 14.737 -12.692 1.00 26.94 94 LYS A N 1
ATOM 732 C CA . LYS A 1 94 ? 12.180 14.484 -12.755 1.00 27.90 94 LYS A CA 1
ATOM 733 C C . LYS A 1 94 ? 13.112 15.601 -12.191 1.00 28.82 94 LYS A C 1
ATOM 734 O O . LYS A 1 94 ? 14.278 15.322 -11.859 1.00 29.20 94 LYS A O 1
ATOM 740 N N . ASP A 1 95 ? 12.623 16.828 -12.071 1.00 28.49 95 ASP A N 1
ATOM 741 C CA . ASP A 1 95 ? 13.456 17.872 -11.509 1.00 30.34 95 ASP A CA 1
ATOM 742 C C . ASP A 1 95 ? 13.415 18.023 -9.984 1.00 29.59 95 ASP A C 1
ATOM 743 O O . ASP A 1 95 ? 14.162 18.838 -9.425 1.00 30.44 95 ASP A O 1
ATOM 748 N N . ILE A 1 96 ? 12.568 17.245 -9.308 1.00 28.14 96 ILE A N 1
ATOM 749 C CA . ILE A 1 96 ? 12.684 17.096 -7.853 1.00 26.30 96 ILE A CA 1
ATOM 750 C C . ILE A 1 96 ? 14.123 16.624 -7.500 1.00 25.63 96 ILE A C 1
ATOM 751 O O . ILE A 1 96 ? 14.663 15.728 -8.145 1.00 24.99 96 ILE A O 1
ATOM 756 N N . ASP A 1 97 ? 14.760 17.252 -6.513 1.00 24.88 97 ASP A N 1
ATOM 757 C CA . ASP A 1 97 ? 16.095 16.812 -6.078 1.00 24.68 97 ASP A CA 1
ATOM 758 C C . ASP A 1 97 ? 16.069 15.432 -5.371 1.00 22.67 97 ASP A C 1
ATOM 759 O O . ASP A 1 97 ? 15.059 15.060 -4.802 1.00 21.35 97 ASP A O 1
ATOM 764 N N . ASP A 1 98 ? 17.177 14.685 -5.402 1.00 21.67 98 ASP A N 1
ATOM 765 C CA . ASP A 1 98 ? 17.274 13.462 -4.615 1.00 20.50 98 ASP A CA 1
ATOM 766 C C . ASP A 1 98 ? 17.198 13.976 -3.183 1.00 19.61 98 ASP A C 1
ATOM 767 O O . ASP A 1 98 ? 17.660 15.108 -2.931 1.00 18.99 98 ASP A O 1
ATOM 772 N N . PRO A 1 99 ? 16.622 13.194 -2.258 1.00 19.06 99 PRO A N 1
ATOM 773 C CA . PRO A 1 99 ? 16.316 13.698 -0.896 1.00 18.78 99 PRO A CA 1
ATOM 774 C C . PRO A 1 99 ? 17.533 13.837 0.037 1.00 18.39 99 PRO A C 1
ATOM 775 O O . PRO A 1 99 ? 17.503 13.334 1.165 1.00 18.34 99 PRO A O 1
ATOM 779 N N . HIS A 1 100 ? 18.538 14.584 -0.409 1.00 17.09 100 HIS A N 1
ATOM 780 C CA . HIS A 1 100 ? 19.755 14.827 0.378 1.00 17.69 100 HIS A CA 1
ATOM 781 C C . HIS A 1 100 ? 19.436 15.615 1.652 1.00 18.30 100 HIS A C 1
ATOM 782 O O . HIS A 1 100 ? 19.888 15.271 2.738 1.00 17.55 100 HIS A O 1
ATOM 789 N N . SER A 1 101 ? 18.627 16.655 1.522 1.00 19.46 101 SER A N 1
ATOM 790 C CA . SER A 1 101 ? 18.301 17.467 2.704 1.00 21.05 101 SER A CA 1
ATOM 791 C C . SER A 1 101 ? 17.534 16.661 3.727 1.00 20.59 101 SER A C 1
ATOM 792 O O . SER A 1 101 ? 17.908 16.642 4.894 1.00 19.26 101 SER A O 1
ATOM 795 N N . ILE A 1 102 ? 16.476 15.982 3.284 1.00 20.10 102 ILE A N 1
ATOM 796 C CA . ILE A 1 102 ? 15.668 15.186 4.197 1.00 20.89 102 ILE A CA 1
ATOM 797 C C . ILE A 1 102 ? 16.471 14.072 4.844 1.00 19.27 102 ILE A C 1
ATOM 798 O O . ILE A 1 102 ? 16.247 13.788 6.021 1.00 20.14 102 ILE A O 1
ATOM 803 N N . ILE A 1 103 ? 17.364 13.417 4.090 1.00 17.29 103 ILE A N 1
ATOM 804 C CA . ILE A 1 103 ? 18.128 12.316 4.689 1.00 17.33 103 ILE A CA 1
ATOM 805 C C . ILE A 1 103 ? 19.174 12.833 5.672 1.00 17.52 103 ILE A C 1
ATOM 806 O O . ILE A 1 103 ? 19.431 12.218 6.679 1.00 17.79 103 ILE A O 1
ATOM 811 N N . ASP A 1 104 ? 19.736 14.001 5.410 1.00 18.18 104 ASP A N 1
ATOM 812 C CA . ASP A 1 104 ? 20.597 14.604 6.418 1.00 19.34 104 ASP A CA 1
ATOM 813 C C . ASP A 1 104 ? 19.818 14.934 7.733 1.00 18.65 104 ASP A C 1
ATOM 814 O O . ASP A 1 104 ? 20.292 14.701 8.848 1.00 18.00 104 ASP A O 1
ATOM 819 N N . GLU A 1 105 ? 18.617 15.455 7.574 1.00 18.82 105 GLU A N 1
ATOM 820 C CA . GLU A 1 105 ? 17.706 15.643 8.706 1.00 20.67 105 GLU A CA 1
ATOM 821 C C . GLU A 1 105 ? 17.361 14.300 9.410 1.00 19.09 105 GLU A C 1
ATOM 822 O O . GLU A 1 105 ? 17.297 14.264 10.639 1.00 18.26 105 GLU A O 1
ATOM 828 N N . SER A 1 106 ? 17.180 13.216 8.641 1.00 17.39 106 SER A N 1
ATOM 829 C CA . SER A 1 106 ? 16.962 11.873 9.249 1.00 17.44 106 SER A CA 1
ATOM 830 C C . SER A 1 106 ? 18.166 11.470 10.126 1.00 16.68 106 SER A C 1
ATOM 831 O O . SER A 1 106 ? 17.984 11.008 11.256 1.00 15.78 106 SER A O 1
ATOM 834 N N . VAL A 1 107 ? 19.383 11.663 9.620 1.00 16.07 107 VAL A N 1
ATOM 835 C CA . VAL A 1 107 ? 20.611 11.425 10.431 1.00 15.57 107 VAL A CA 1
ATOM 836 C C . VAL A 1 107 ? 20.598 12.221 11.750 1.00 15.64 107 VAL A C 1
ATOM 837 O O . VAL A 1 107 ? 20.849 11.650 12.805 1.00 14.57 107 VAL A O 1
ATOM 841 N N . LYS A 1 108 ? 20.268 13.525 11.683 1.00 15.15 108 LYS A N 1
ATOM 842 C CA . LYS A 1 108 ? 20.182 14.336 12.886 1.00 15.43 108 LYS A CA 1
ATOM 843 C C . LYS A 1 108 ? 19.142 13.765 13.806 1.00 15.01 108 LYS A C 1
ATOM 844 O O . LYS A 1 108 ? 19.338 13.749 14.996 1.00 14.64 108 LYS A O 1
ATOM 850 N N . TYR A 1 109 ? 18.016 13.328 13.239 1.00 15.70 109 TYR A N 1
ATOM 851 C CA . TYR A 1 109 ? 16.935 12.793 14.037 1.00 16.38 109 TYR A CA 1
ATOM 852 C C . TYR A 1 109 ? 17.444 11.531 14.779 1.00 15.75 109 TYR A C 1
ATOM 853 O O . TYR A 1 109 ? 17.218 11.356 15.987 1.00 16.21 109 TYR A O 1
ATOM 862 N N . PHE A 1 110 ? 18.129 10.655 14.054 1.00 14.63 110 PHE A N 1
ATOM 863 C CA . PHE A 1 110 ? 18.642 9.436 14.638 1.00 15.47 110 PHE A CA 1
ATOM 864 C C . PHE A 1 110 ? 19.720 9.705 15.710 1.00 15.77 110 PHE A C 1
ATOM 865 O O . PHE A 1 110 ? 19.773 8.994 16.718 1.00 15.44 110 PHE A O 1
ATOM 873 N N . LYS A 1 111 ? 20.567 10.709 15.486 1.00 15.47 111 LYS A N 1
ATOM 874 C CA . LYS A 1 111 ? 21.608 11.033 16.470 1.00 17.40 111 LYS A CA 1
ATOM 875 C C . LYS A 1 111 ? 21.016 11.599 17.762 1.00 17.07 111 LYS A C 1
ATOM 876 O O . LYS A 1 111 ? 21.535 11.302 18.851 1.00 15.74 111 LYS A O 1
ATOM 882 N N . LYS A 1 112 ? 19.916 12.358 17.628 1.00 16.79 112 LYS A N 1
ATOM 883 C CA . LYS A 1 112 ? 19.191 12.893 18.796 1.00 17.79 112 LYS A CA 1
ATOM 884 C C . LYS A 1 112 ? 18.452 11.789 19.532 1.00 18.19 112 LYS A C 1
ATOM 885 O O . LYS A 1 112 ? 18.366 11.834 20.746 1.00 17.07 112 LYS A O 1
ATOM 891 N N . LEU A 1 113 ? 17.894 10.832 18.761 1.00 18.03 113 LEU A N 1
ATOM 892 C CA . LEU A 1 113 ? 17.288 9.649 19.318 1.00 19.18 113 LEU A CA 1
ATOM 893 C C . LEU A 1 113 ? 18.320 8.872 20.180 1.00 19.18 113 LEU A C 1
ATOM 894 O O . LEU A 1 113 ? 18.003 8.453 21.289 1.00 19.28 113 LEU A O 1
ATOM 899 N N . ASP A 1 114 ? 19.524 8.665 19.632 1.00 19.11 114 ASP A N 1
ATOM 900 C CA . ASP A 1 114 ? 20.640 8.001 20.327 1.00 18.59 114 ASP A CA 1
ATOM 901 C C . ASP A 1 114 ? 20.971 8.712 21.687 1.00 18.46 114 ASP A C 1
ATOM 902 O O . ASP A 1 114 ? 21.042 8.079 22.756 1.00 17.20 114 ASP A O 1
ATOM 907 N N . GLU A 1 115 ? 21.107 10.027 21.639 1.00 17.53 115 GLU A N 1
ATOM 908 C CA . GLU A 1 115 ? 21.401 10.823 22.831 1.00 19.37 115 GLU A CA 1
ATOM 909 C C . GLU A 1 115 ? 20.256 10.806 23.848 1.00 20.55 115 GLU A C 1
ATOM 910 O O . GLU A 1 115 ? 20.509 10.771 25.058 1.00 20.65 115 GLU A O 1
ATOM 916 N N . ALA A 1 116 ? 19.011 10.803 23.356 1.00 21.20 116 ALA A N 1
ATOM 917 C CA . ALA A 1 116 ? 17.836 10.697 24.214 1.00 23.31 116 ALA A CA 1
ATOM 918 C C . ALA A 1 116 ? 17.808 9.390 24.994 1.00 25.36 116 ALA A C 1
ATOM 919 O O . ALA A 1 116 ? 17.475 9.360 26.202 1.00 25.90 116 ALA A O 1
ATOM 921 N N . ILE A 1 117 ? 18.118 8.277 24.323 1.00 26.35 117 ILE A N 1
ATOM 922 C CA . ILE A 1 117 ? 17.932 7.030 25.036 1.00 28.61 117 ILE A CA 1
ATOM 923 C C . ILE A 1 117 ? 19.175 6.609 25.804 1.00 30.35 117 ILE A C 1
ATOM 924 O O . ILE A 1 117 ? 19.069 5.941 26.822 1.00 30.69 117 ILE A O 1
ATOM 929 N N . LEU A 1 118 ? 20.339 7.083 25.372 1.00 32.00 118 LEU A N 1
ATOM 930 C CA . LEU A 1 118 ? 21.586 6.812 26.075 1.00 35.20 118 LEU A CA 1
ATOM 931 C C . LEU A 1 118 ? 21.569 7.427 27.480 1.00 36.78 118 LEU A C 1
ATOM 932 O O . LEU A 1 118 ? 22.055 6.837 28.423 1.00 36.94 118 LEU A O 1
ATOM 937 N N . ASN A 1 119 ? 20.979 8.609 27.586 1.00 38.83 119 ASN A N 1
ATOM 938 C CA . ASN A 1 119 ? 21.085 9.447 28.772 1.00 41.70 119 ASN A CA 1
ATOM 939 C C . ASN A 1 119 ? 19.843 9.405 29.647 1.00 42.73 119 ASN A C 1
ATOM 940 O O . ASN A 1 119 ? 19.863 9.884 30.775 1.00 44.07 119 ASN A O 1
ATOM 945 N N . PHE A 1 120 ? 18.775 8.811 29.126 1.00 44.07 120 PHE A N 1
ATOM 946 C CA . PHE A 1 120 ? 17.600 8.474 29.922 1.00 45.05 120 PHE A CA 1
ATOM 947 C C . PHE A 1 120 ? 17.800 7.122 30.621 1.00 45.47 120 PHE A C 1
ATOM 948 O O . PHE A 1 120 ? 18.017 6.094 29.965 1.00 46.16 120 PHE A O 1
ATOM 956 N N . SER B 1 1 ? -18.133 -12.778 38.994 1.00 41.56 1 SER B N 1
ATOM 957 C CA . SER B 1 1 ? -18.086 -13.902 37.990 1.00 40.99 1 SER B CA 1
ATOM 958 C C . SER B 1 1 ? -17.388 -15.145 38.503 1.00 40.89 1 SER B C 1
ATOM 959 O O . SER B 1 1 ? -16.349 -15.085 39.195 1.00 41.38 1 SER B O 1
ATOM 962 N N . THR B 1 2 ? -17.943 -16.286 38.133 1.00 40.01 2 THR B N 1
ATOM 963 C CA . THR B 1 2 ? -17.336 -17.524 38.499 1.00 39.37 2 THR B CA 1
ATOM 964 C C . THR B 1 2 ? -16.313 -17.996 37.450 1.00 38.22 2 THR B C 1
ATOM 965 O O . THR B 1 2 ? -15.582 -18.954 37.708 1.00 39.17 2 THR B O 1
ATOM 969 N N . LEU B 1 3 ? -16.271 -17.329 36.288 1.00 36.05 3 LEU B N 1
ATOM 970 C CA . LEU B 1 3 ? -15.412 -17.757 35.160 1.00 34.23 3 LEU B CA 1
ATOM 971 C C . LEU B 1 3 ? -14.184 -16.882 34.870 1.00 32.04 3 LEU B C 1
ATOM 972 O O . LEU B 1 3 ? -13.234 -17.331 34.232 1.00 31.03 3 LEU B O 1
ATOM 977 N N . LYS B 1 4 ? -14.224 -15.636 35.311 1.00 30.34 4 LYS B N 1
ATOM 978 C CA . LYS B 1 4 ? -13.220 -14.669 34.914 1.00 29.01 4 LYS B CA 1
ATOM 979 C C . LYS B 1 4 ? -12.149 -14.618 35.963 1.00 27.48 4 LYS B C 1
ATOM 980 O O . LYS B 1 4 ? -12.441 -14.679 37.149 1.00 25.99 4 LYS B O 1
ATOM 986 N N . GLY B 1 5 ? -10.905 -14.460 35.527 1.00 25.61 5 GLY B N 1
ATOM 987 C CA . GLY B 1 5 ? -9.810 -14.337 36.467 1.00 22.72 5 GLY B CA 1
ATOM 988 C C . GLY B 1 5 ? -8.482 -14.142 35.783 1.00 20.96 5 GLY B C 1
ATOM 989 O O . GLY B 1 5 ? -8.438 -13.922 34.570 1.00 19.51 5 GLY B O 1
ATOM 990 N N . ALA B 1 6 ? -7.403 -14.222 36.568 1.00 18.89 6 ALA B N 1
ATOM 991 C CA . ALA B 1 6 ? -6.062 -14.044 36.028 1.00 17.36 6 ALA B CA 1
ATOM 992 C C . ALA B 1 6 ? -5.037 -14.821 36.867 1.00 17.49 6 ALA B C 1
ATOM 993 O O . ALA B 1 6 ? -5.291 -15.185 38.030 1.00 16.40 6 ALA B O 1
ATOM 995 N N . LEU B 1 7 ? -3.893 -15.105 36.249 1.00 15.95 7 LEU B N 1
ATOM 996 C CA . LEU B 1 7 ? -2.844 -15.825 36.899 1.00 15.70 7 LEU B CA 1
ATOM 997 C C . LEU B 1 7 ? -1.568 -15.214 36.348 1.00 16.04 7 LEU B C 1
ATOM 998 O O . LEU B 1 7 ? -1.431 -15.066 35.128 1.00 16.30 7 LEU B O 1
ATOM 1003 N N . SER B 1 8 ? -0.658 -14.838 37.242 1.00 14.76 8 SER B N 1
ATOM 1004 C CA . SER B 1 8 ? 0.505 -14.065 36.855 1.00 15.73 8 SER B CA 1
ATOM 1005 C C . SER B 1 8 ? 1.737 -14.621 37.560 1.00 16.08 8 SER B C 1
ATOM 1006 O O . SER B 1 8 ? 1.665 -15.003 38.732 1.00 15.01 8 SER B O 1
ATOM 1009 N N . VAL B 1 9 ? 2.859 -14.659 36.839 1.00 15.93 9 VAL B N 1
ATOM 1010 C CA . VAL B 1 9 ? 4.119 -15.151 37.385 1.00 15.79 9 VAL B CA 1
ATOM 1011 C C . VAL B 1 9 ? 5.206 -14.132 37.107 1.00 16.34 9 VAL B C 1
ATOM 1012 O O . VAL B 1 9 ? 5.188 -13.428 36.072 1.00 16.39 9 VAL B O 1
ATOM 1016 N N . LYS B 1 10 ? 6.128 -14.013 38.050 1.00 15.46 10 LYS B N 1
ATOM 1017 C CA . LYS B 1 10 ? 7.248 -13.101 37.946 1.00 15.65 10 LYS B CA 1
ATOM 1018 C C . LYS B 1 10 ? 8.481 -13.938 38.201 1.00 16.02 10 LYS B C 1
ATOM 1019 O O . LYS B 1 10 ? 8.510 -14.746 39.142 1.00 15.28 10 LYS B O 1
ATOM 1025 N N . PHE B 1 11 ? 9.470 -13.787 37.324 1.00 16.01 11 PHE B N 1
ATOM 1026 C CA . PHE B 1 11 ? 10.693 -14.600 37.309 1.00 16.93 11 PHE B CA 1
ATOM 1027 C C . PHE B 1 11 ? 11.726 -13.780 36.568 1.00 17.83 11 PHE B C 1
ATOM 1028 O O . PHE B 1 11 ? 11.373 -12.835 35.866 1.00 18.06 11 PHE B O 1
ATOM 1036 N N . ASP B 1 12 ? 12.998 -14.143 36.705 1.00 18.76 12 ASP B N 1
ATOM 1037 C CA . ASP B 1 12 ? 14.076 -13.380 36.091 1.00 20.27 12 ASP B CA 1
ATOM 1038 C C . ASP B 1 12 ? 14.667 -14.155 34.935 1.00 19.49 12 ASP B C 1
ATOM 1039 O O . ASP B 1 12 ? 14.634 -15.381 34.922 1.00 20.59 12 ASP B O 1
ATOM 1044 N N . VAL B 1 13 ? 15.163 -13.426 33.937 1.00 19.41 13 VAL B N 1
ATOM 1045 C CA . VAL B 1 13 ? 15.921 -14.019 32.841 1.00 18.31 13 VAL B CA 1
ATOM 1046 C C . VAL B 1 13 ? 17.312 -13.333 32.764 1.00 19.25 13 VAL B C 1
ATOM 1047 O O . VAL B 1 13 ? 17.520 -12.224 33.300 1.00 16.89 13 VAL B O 1
ATOM 1051 N N . LYS B 1 14 ? 18.260 -13.958 32.058 1.00 20.21 14 LYS B N 1
ATOM 1052 C CA . LYS B 1 14 ? 19.607 -13.362 32.010 1.00 22.24 14 LYS B CA 1
ATOM 1053 C C . LYS B 1 14 ? 19.750 -12.330 30.880 1.00 21.98 14 LYS B C 1
ATOM 1054 O O . LYS B 1 14 ? 20.582 -11.455 30.961 1.00 24.00 14 LYS B O 1
ATOM 1060 N N . CYS B 1 15 ? 18.955 -12.462 29.826 1.00 22.27 15 CYS B N 1
ATOM 1061 C CA . CYS B 1 15 ? 18.996 -11.562 28.689 1.00 23.23 15 CYS B CA 1
ATOM 1062 C C . CYS B 1 15 ? 18.698 -10.141 29.103 1.00 22.91 15 CYS B C 1
ATOM 1063 O O . CYS B 1 15 ? 17.860 -9.927 29.993 1.00 22.59 15 CYS B O 1
ATOM 1066 N N . PRO B 1 16 ? 19.365 -9.173 28.471 1.00 22.31 16 PRO B N 1
ATOM 1067 C CA . PRO B 1 16 ? 18.951 -7.766 28.596 1.00 21.91 16 PRO B CA 1
ATOM 1068 C C . PRO B 1 16 ? 17.545 -7.593 28.050 1.00 20.18 16 PRO B C 1
ATOM 1069 O O . PRO B 1 16 ? 17.124 -8.346 27.155 1.00 20.82 16 PRO B O 1
ATOM 1073 N N . ALA B 1 17 ? 16.850 -6.596 28.556 1.00 18.58 17 ALA B N 1
ATOM 1074 C CA . ALA B 1 17 ? 15.406 -6.477 28.385 1.00 18.92 17 ALA B CA 1
ATOM 1075 C C . ALA B 1 17 ? 14.949 -6.186 26.973 1.00 19.03 17 ALA B C 1
ATOM 1076 O O . ALA B 1 17 ? 13.969 -6.778 26.512 1.00 17.33 17 ALA B O 1
ATOM 1078 N N . ASP B 1 18 ? 15.616 -5.248 26.293 1.00 19.17 18 ASP B N 1
ATOM 1079 C CA . ASP B 1 18 ? 15.187 -4.918 24.929 1.00 19.45 18 ASP B CA 1
ATOM 1080 C C . ASP B 1 18 ? 15.399 -6.125 24.007 1.00 17.99 18 ASP B C 1
ATOM 1081 O O . ASP B 1 18 ? 14.530 -6.448 23.206 1.00 17.79 18 ASP B O 1
ATOM 1086 N N . LYS B 1 19 ? 16.523 -6.814 24.156 1.00 17.77 19 LYS B N 1
ATOM 1087 C CA . LYS B 1 19 ? 16.808 -7.970 23.313 1.00 17.99 19 LYS B CA 1
ATOM 1088 C C . LYS B 1 19 ? 15.793 -9.095 23.610 1.00 18.03 19 LYS B C 1
ATOM 1089 O O . LYS B 1 19 ? 15.221 -9.704 22.692 1.00 16.96 19 LYS B O 1
ATOM 1095 N N . PHE B 1 20 ? 15.536 -9.338 24.898 1.00 17.02 20 PHE B N 1
ATOM 1096 C CA . PHE B 1 20 ? 14.579 -10.382 25.281 1.00 16.03 20 PHE B CA 1
ATOM 1097 C C . PHE B 1 20 ? 13.158 -10.101 24.799 1.00 14.21 20 PHE B C 1
ATOM 1098 O O . PHE B 1 20 ? 12.524 -10.963 24.270 1.00 12.68 20 PHE B O 1
ATOM 1106 N N . PHE B 1 21 ? 12.664 -8.889 25.042 1.00 14.49 21 PHE B N 1
ATOM 1107 C CA . PHE B 1 21 ? 11.303 -8.492 24.700 1.00 13.33 21 PHE B CA 1
ATOM 1108 C C . PHE B 1 21 ? 11.104 -8.508 23.186 1.00 14.58 21 PHE B C 1
ATOM 1109 O O . PHE B 1 21 ? 10.113 -9.044 22.702 1.00 14.92 21 PHE B O 1
ATOM 1117 N N . SER B 1 22 ? 12.074 -7.968 22.431 1.00 14.09 22 SER B N 1
ATOM 1118 C CA . SER B 1 22 ? 12.015 -8.000 20.970 1.00 14.73 22 SER B CA 1
ATOM 1119 C C . SER B 1 22 ? 12.008 -9.406 20.386 1.00 14.58 22 SER B C 1
ATOM 1120 O O . SER B 1 22 ? 11.251 -9.649 19.442 1.00 13.11 22 SER B O 1
ATOM 1125 N N . ALA B 1 23 ? 12.840 -10.310 20.940 1.00 14.02 23 ALA B N 1
ATOM 1126 C CA . ALA B 1 23 ? 12.845 -11.687 20.471 1.00 14.79 23 ALA B CA 1
ATOM 1127 C C . ALA B 1 23 ? 11.465 -12.339 20.658 1.00 14.90 23 ALA B C 1
ATOM 1128 O O . ALA B 1 23 ? 11.003 -13.049 19.780 1.00 16.23 23 ALA B O 1
ATOM 1130 N N . PHE B 1 24 ? 10.841 -12.107 21.812 1.00 15.07 24 PHE B N 1
ATOM 1131 C CA . PHE B 1 24 ? 9.492 -12.565 22.084 1.00 14.95 24 PHE B CA 1
ATOM 1132 C C . PHE B 1 24 ? 8.449 -12.001 21.125 1.00 14.92 24 PHE B C 1
ATOM 1133 O O . PHE B 1 24 ? 7.696 -12.782 20.540 1.00 13.65 24 PHE B O 1
ATOM 1141 N N . VAL B 1 25 ? 8.419 -10.678 20.949 1.00 13.77 25 VAL B N 1
ATOM 1142 C CA . VAL B 1 25 ? 7.460 -10.073 20.003 1.00 14.53 25 VAL B CA 1
ATOM 1143 C C . VAL B 1 25 ? 7.617 -10.737 18.655 1.00 15.74 25 VAL B C 1
ATOM 1144 O O . VAL B 1 25 ? 6.613 -11.124 18.022 1.00 14.79 25 VAL B O 1
ATOM 1148 N N . GLU B 1 26 ? 8.892 -10.929 18.236 1.00 16.56 26 GLU B N 1
ATOM 1149 C CA . GLU B 1 26 ? 9.124 -11.525 16.936 1.00 17.35 26 GLU B CA 1
ATOM 1150 C C . GLU B 1 26 ? 8.651 -12.994 16.885 1.00 17.62 26 GLU B C 1
ATOM 1151 O O . GLU B 1 26 ? 8.075 -13.468 15.882 1.00 17.28 26 GLU B O 1
ATOM 1157 N N . ASP B 1 27 ? 8.861 -13.707 17.974 1.00 17.78 27 ASP B N 1
ATOM 1158 C CA . ASP B 1 27 ? 8.459 -15.135 18.016 1.00 17.63 27 ASP B CA 1
ATOM 1159 C C . ASP B 1 27 ? 6.931 -15.349 17.965 1.00 17.24 27 ASP B C 1
ATOM 1160 O O . ASP B 1 27 ? 6.474 -16.438 17.642 1.00 17.42 27 ASP B O 1
ATOM 1165 N N . THR B 1 28 ? 6.133 -14.319 18.243 1.00 17.23 28 THR B N 1
ATOM 1166 C CA . THR B 1 28 ? 4.675 -14.485 18.150 1.00 18.36 28 THR B CA 1
ATOM 1167 C C . THR B 1 28 ? 4.152 -14.603 16.742 1.00 17.33 28 THR B C 1
ATOM 1168 O O . THR B 1 28 ? 2.942 -14.864 16.540 1.00 17.28 28 THR B O 1
ATOM 1172 N N . ASN B 1 29 ? 5.042 -14.403 15.777 1.00 17.44 29 ASN B N 1
ATOM 1173 C CA . ASN B 1 29 ? 4.749 -14.730 14.370 1.00 18.33 29 ASN B CA 1
ATOM 1174 C C . ASN B 1 29 ? 4.447 -16.216 14.164 1.00 18.54 29 ASN B C 1
ATOM 1175 O O . ASN B 1 29 ? 3.750 -16.591 13.215 1.00 18.46 29 ASN B O 1
ATOM 1180 N N . ARG B 1 30 ? 4.968 -17.059 15.051 1.00 16.82 30 ARG B N 1
ATOM 1181 C CA . ARG B 1 30 ? 4.613 -18.480 15.012 1.00 16.59 30 ARG B CA 1
ATOM 1182 C C . ARG B 1 30 ? 3.475 -18.698 15.977 1.00 16.20 30 ARG B C 1
ATOM 1183 O O . ARG B 1 30 ? 3.581 -18.452 17.179 1.00 16.75 30 ARG B O 1
ATOM 1191 N N . PRO B 1 31 ? 2.378 -19.219 15.472 1.00 17.28 31 PRO B N 1
ATOM 1192 C CA . PRO B 1 31 ? 1.291 -19.615 16.379 1.00 17.54 31 PRO B CA 1
ATOM 1193 C C . PRO B 1 31 ? 1.836 -20.576 17.482 1.00 18.77 31 PRO B C 1
ATOM 1194 O O . PRO B 1 31 ? 2.840 -21.260 17.282 1.00 17.93 31 PRO B O 1
ATOM 1198 N N . PHE B 1 32 ? 1.217 -20.574 18.658 1.00 19.54 32 PHE B N 1
ATOM 1199 C CA . PHE B 1 32 ? 1.673 -21.404 19.779 1.00 21.34 32 PHE B CA 1
ATOM 1200 C C . PHE B 1 32 ? 1.189 -22.848 19.735 1.00 22.87 32 PHE B C 1
ATOM 1201 O O . PHE B 1 32 ? 1.575 -23.636 20.587 1.00 22.49 32 PHE B O 1
ATOM 1209 N N . GLU B 1 33 ? 0.305 -23.142 18.772 1.00 22.90 33 GLU B N 1
ATOM 1210 C CA . GLU B 1 33 ? -0.248 -24.469 18.540 1.00 24.52 33 GLU B CA 1
ATOM 1211 C C . GLU B 1 33 ? -0.626 -24.546 17.065 1.00 23.87 33 GLU B C 1
ATOM 1212 O O . GLU B 1 33 ? -0.730 -23.533 16.344 1.00 21.62 33 GLU B O 1
ATOM 1218 N N . LYS B 1 34 ? -0.847 -25.770 16.622 1.00 24.03 34 LYS B N 1
ATOM 1219 C CA . LYS B 1 34 ? -0.910 -26.028 15.198 1.00 25.19 34 LYS B CA 1
ATOM 1220 C C . LYS B 1 34 ? -2.136 -25.340 14.589 1.00 24.45 34 LYS B C 1
ATOM 1221 O O . LYS B 1 34 ? -2.092 -24.843 13.457 1.00 23.25 34 LYS B O 1
ATOM 1227 N N . ASN B 1 35 ? -3.206 -25.261 15.373 1.00 24.05 35 ASN B N 1
ATOM 1228 C CA . ASN B 1 35 ? -4.398 -24.548 14.931 1.00 25.98 35 ASN B CA 1
ATOM 1229 C C . ASN B 1 35 ? -4.570 -23.208 15.676 1.00 25.59 35 ASN B C 1
ATOM 1230 O O . ASN B 1 35 ? -5.681 -22.703 15.827 1.00 27.47 35 ASN B O 1
ATOM 1235 N N . GLY B 1 36 ? -3.474 -22.640 16.135 1.00 25.01 36 GLY B N 1
ATOM 1236 C CA . GLY B 1 36 ? -3.546 -21.437 16.955 1.00 23.89 36 GLY B CA 1
ATOM 1237 C C . GLY B 1 36 ? -3.598 -20.130 16.184 1.00 22.61 36 GLY B C 1
ATOM 1238 O O . GLY B 1 36 ? -3.177 -20.039 15.028 1.00 21.93 36 GLY B O 1
ATOM 1239 N N . LYS B 1 37 ? -4.100 -19.111 16.856 1.00 21.71 37 LYS B N 1
ATOM 1240 C CA . LYS B 1 37 ? -4.096 -17.743 16.367 1.00 21.65 37 LYS B CA 1
ATOM 1241 C C . LYS B 1 37 ? -3.679 -16.803 17.521 1.00 21.10 37 LYS B C 1
ATOM 1242 O O . LYS B 1 37 ? -4.221 -16.872 18.644 1.00 19.91 37 LYS B O 1
ATOM 1248 N N . THR B 1 38 ? -2.725 -15.943 17.232 1.00 19.11 38 THR B N 1
ATOM 1249 C CA . THR B 1 38 ? -2.309 -14.933 18.185 1.00 19.32 38 THR B CA 1
ATOM 1250 C C . THR B 1 38 ? -2.596 -13.597 17.562 1.00 20.28 38 THR B C 1
ATOM 1251 O O . THR B 1 38 ? -2.170 -13.361 16.401 1.00 20.16 38 THR B O 1
ATOM 1255 N N . GLU B 1 39 ? -3.236 -12.709 18.329 1.00 20.33 39 GLU B N 1
ATOM 1256 C CA . GLU B 1 39 ? -3.460 -11.332 17.890 1.00 22.51 39 GLU B CA 1
ATOM 1257 C C . GLU B 1 39 ? -2.812 -10.367 18.881 1.00 22.28 39 GLU B C 1
ATOM 1258 O O . GLU B 1 39 ? -3.024 -10.495 20.085 1.00 22.50 39 GLU B O 1
ATOM 1264 N N . ILE B 1 40 ? -2.021 -9.417 18.404 1.00 22.78 40 ILE B N 1
ATOM 1265 C CA . ILE B 1 40 ? -1.442 -8.394 19.290 1.00 23.52 40 ILE B CA 1
ATOM 1266 C C . ILE B 1 40 ? -2.489 -7.321 19.545 1.00 24.50 40 ILE B C 1
ATOM 1267 O O . ILE B 1 40 ? -2.918 -6.661 18.588 1.00 25.56 40 ILE B O 1
ATOM 1272 N N . GLU B 1 41 ? -2.865 -7.116 20.816 1.00 23.31 41 GLU B N 1
ATOM 1273 C CA . GLU B 1 41 ? -3.881 -6.160 21.206 1.00 23.47 41 GLU B CA 1
ATOM 1274 C C . GLU B 1 41 ? -3.298 -4.829 21.614 1.00 22.46 41 GLU B C 1
ATOM 1275 O O . GLU B 1 41 ? -3.939 -3.799 21.430 1.00 23.56 41 GLU B O 1
ATOM 1281 N N . ALA B 1 42 ? -2.131 -4.859 22.236 1.00 21.52 42 ALA B N 1
ATOM 1282 C CA . ALA B 1 42 ? -1.382 -3.657 22.655 1.00 20.21 42 ALA B CA 1
ATOM 1283 C C . ALA B 1 42 ? 0.090 -4.011 22.645 1.00 20.06 42 ALA B C 1
ATOM 1284 O O . ALA B 1 42 ? 0.468 -5.129 23.004 1.00 19.17 42 ALA B O 1
ATOM 1286 N N . VAL B 1 43 ? 0.935 -3.069 22.259 1.00 19.45 43 VAL B N 1
ATOM 1287 C CA . VAL B 1 43 ? 2.368 -3.304 22.294 1.00 19.50 43 VAL B CA 1
ATOM 1288 C C . VAL B 1 43 ? 3.038 -1.961 22.507 1.00 20.63 43 VAL B C 1
ATOM 1289 O O . VAL B 1 43 ? 2.583 -0.940 21.960 1.00 21.87 43 VAL B O 1
ATOM 1293 N N . ASP B 1 44 ? 4.053 -1.960 23.376 1.00 19.81 44 ASP B N 1
ATOM 1294 C CA . ASP B 1 44 ? 4.889 -0.801 23.588 1.00 20.71 44 ASP B CA 1
ATOM 1295 C C . ASP B 1 44 ? 6.367 -1.247 23.591 1.00 19.96 44 ASP B C 1
ATOM 1296 O O . ASP B 1 44 ? 6.827 -1.914 24.514 1.00 19.46 44 ASP B O 1
ATOM 1301 N N . LEU B 1 45 ? 7.109 -0.833 22.563 1.00 18.90 45 LEU B N 1
ATOM 1302 C CA . LEU B 1 45 ? 8.473 -1.297 22.378 1.00 19.78 45 LEU B CA 1
ATOM 1303 C C . LEU B 1 45 ? 9.486 -0.623 23.318 1.00 19.90 45 LEU B C 1
ATOM 1304 O O . LEU B 1 45 ? 10.567 -1.166 23.548 1.00 20.67 45 LEU B O 1
ATOM 1309 N N . VAL B 1 46 ? 9.125 0.523 23.885 1.00 19.51 46 VAL B N 1
ATOM 1310 C CA . VAL B 1 46 ? 9.948 1.183 24.891 1.00 20.47 46 VAL B CA 1
ATOM 1311 C C . VAL B 1 46 ? 9.673 0.722 26.319 1.00 20.00 46 VAL B C 1
ATOM 1312 O O . VAL B 1 46 ? 10.598 0.515 27.081 1.00 20.73 46 VAL B O 1
ATOM 1316 N N . LYS B 1 47 ? 8.408 0.613 26.689 1.00 20.26 47 LYS B N 1
ATOM 1317 C CA . LYS B 1 47 ? 8.057 0.072 27.991 1.00 20.78 47 LYS B CA 1
ATOM 1318 C C . LYS B 1 47 ? 8.213 -1.429 28.062 1.00 19.94 47 LYS B C 1
ATOM 1319 O O . LYS B 1 47 ? 8.178 -1.966 29.164 1.00 20.15 47 LYS B O 1
ATOM 1325 N N . LYS B 1 48 ? 8.378 -2.099 26.904 1.00 17.64 48 LYS B N 1
ATOM 1326 C CA . LYS B 1 48 ? 8.582 -3.561 26.875 1.00 16.41 48 LYS B CA 1
ATOM 1327 C C . LYS B 1 48 ? 7.337 -4.267 27.445 1.00 15.28 48 LYS B C 1
ATOM 1328 O O . LYS B 1 48 ? 7.445 -5.113 28.329 1.00 15.98 48 LYS B O 1
ATOM 1334 N N . THR B 1 49 ? 6.173 -3.880 26.949 1.00 14.09 49 THR B N 1
ATOM 1335 C CA . THR B 1 49 ? 4.888 -4.448 27.368 1.00 16.26 49 THR B CA 1
ATOM 1336 C C . THR B 1 49 ? 4.154 -4.891 26.121 1.00 15.94 49 THR B C 1
ATOM 1337 O O . THR B 1 49 ? 4.397 -4.373 24.999 1.00 16.76 49 THR B O 1
ATOM 1349 N N . THR B 1 51 ? 0.182 -7.057 25.133 1.00 17.93 51 THR B N 1
ATOM 1350 C CA . THR B 1 51 ? -0.947 -7.982 25.332 1.00 18.40 51 THR B CA 1
ATOM 1351 C C . THR B 1 51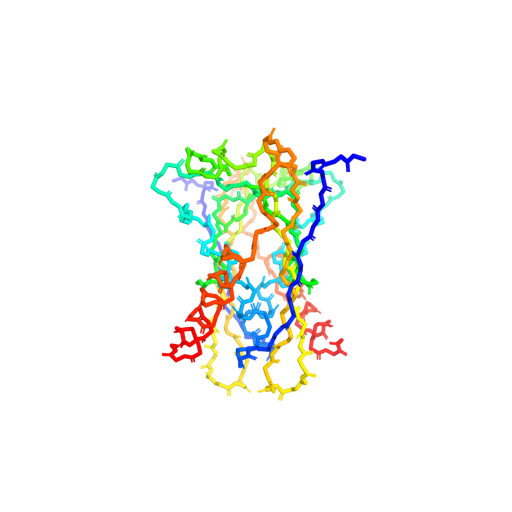 ? -1.330 -8.692 24.029 1.00 18.85 51 THR B C 1
ATOM 1352 O O . THR B 1 51 ? -1.466 -8.052 22.959 1.00 18.56 51 THR B O 1
ATOM 1356 N N . ILE B 1 52 ? -1.461 -10.006 24.101 1.00 17.95 52 ILE B N 1
ATOM 1357 C CA . ILE B 1 52 ? -1.828 -10.800 22.937 1.00 18.10 52 ILE B CA 1
ATOM 1358 C C . ILE B 1 52 ? -3.057 -11.614 23.277 1.00 18.20 52 ILE B C 1
ATOM 1359 O O . ILE B 1 52 ? -3.218 -12.042 24.415 1.00 18.28 52 ILE B O 1
ATOM 1364 N N . GLN B 1 53 ? -3.953 -11.786 22.317 1.00 18.69 53 GLN B N 1
ATOM 1365 C CA . GLN B 1 53 ? -5.045 -12.720 22.505 1.00 19.22 53 GLN B CA 1
ATOM 1366 C C . GLN B 1 53 ? -4.717 -13.997 21.785 1.00 19.86 53 GLN B C 1
ATOM 1367 O O . GLN B 1 53 ? -4.232 -13.963 20.634 1.00 19.66 53 GLN B O 1
ATOM 1381 N N . SER B 1 55 ? -6.034 -17.750 20.604 1.00 24.19 55 SER B N 1
ATOM 1382 C CA . SER B 1 55 ? -7.139 -18.681 20.375 1.00 26.79 55 SER B CA 1
ATOM 1383 C C . SER B 1 55 ? -6.673 -19.916 19.614 1.00 28.25 55 SER B C 1
ATOM 1384 O O . SER B 1 55 ? -5.521 -20.015 19.174 1.00 27.32 55 SER B O 1
ATOM 1387 N N . GLY B 1 56 ? -7.566 -20.885 19.502 1.00 31.33 56 GLY B N 1
ATOM 1388 C CA . GLY B 1 56 ? -7.273 -22.093 18.763 1.00 34.89 56 GLY B CA 1
ATOM 1389 C C . GLY B 1 56 ? -8.107 -23.187 19.351 1.00 37.86 56 GLY B C 1
ATOM 1390 O O . GLY B 1 56 ? -8.657 -23.001 20.446 1.00 39.05 56 GLY B O 1
ATOM 1391 N N . SER B 1 57 ? -8.184 -24.310 18.636 1.00 39.08 57 SER B N 1
ATOM 1392 C CA . SER B 1 57 ? -8.914 -25.513 19.041 1.00 41.61 57 SER B CA 1
ATOM 1393 C C . SER B 1 57 ? -8.634 -25.987 20.477 1.00 42.15 57 SER B C 1
ATOM 1394 O O . SER B 1 57 ? -9.564 -26.212 21.254 1.00 43.00 57 SER B O 1
ATOM 1397 N N . GLU B 1 58 ? -7.360 -26.173 20.817 1.00 42.81 58 GLU B N 1
ATOM 1398 C CA . GLU B 1 58 ? -6.996 -26.559 22.172 1.00 43.43 58 GLU B CA 1
ATOM 1399 C C . GLU B 1 58 ? -7.490 -25.532 23.217 1.00 43.29 58 GLU B C 1
ATOM 1400 O O . GLU B 1 58 ? -8.452 -25.818 23.951 1.00 43.42 58 GLU B O 1
ATOM 1406 N N . ILE B 1 59 ? -6.886 -24.335 23.233 1.00 42.14 59 ILE B N 1
ATOM 1407 C CA . ILE B 1 59 ? -7.270 -23.254 24.156 1.00 41.02 59 ILE B CA 1
ATOM 1408 C C . ILE B 1 59 ? -8.763 -23.179 24.448 1.00 41.05 59 ILE B C 1
ATOM 1409 O O . ILE B 1 59 ? -9.170 -23.135 25.615 1.00 40.24 59 ILE B O 1
ATOM 1414 N N . GLN B 1 60 ? -9.576 -23.191 23.395 1.00 40.96 60 GLN B N 1
ATOM 1415 C CA . GLN B 1 60 ? -11.010 -22.913 23.540 1.00 42.14 60 GLN B CA 1
ATOM 1416 C C . GLN B 1 60 ? -11.822 -24.097 24.090 1.00 41.52 60 GLN B C 1
ATOM 1417 O O . GLN B 1 60 ? -13.042 -23.980 24.290 1.00 41.95 60 GLN B O 1
ATOM 1423 N N . LYS B 1 61 ? -11.132 -25.210 24.350 1.00 40.71 61 LYS B N 1
ATOM 1424 C CA . LYS B 1 61 ? -11.677 -26.314 25.142 1.00 41.00 61 LYS B CA 1
ATOM 1425 C C . LYS B 1 61 ? -11.789 -25.943 26.622 1.00 40.14 61 LYS B C 1
ATOM 1426 O O . LYS B 1 61 ? -12.543 -26.573 27.348 1.00 40.71 61 LYS B O 1
ATOM 1432 N N . TYR B 1 62 ? -11.020 -24.928 27.041 1.00 38.92 62 TYR B N 1
ATOM 1433 C CA . TYR B 1 62 ? -10.868 -24.514 28.436 1.00 38.19 62 TYR B CA 1
ATOM 1434 C C . TYR B 1 62 ? -11.318 -23.065 28.650 1.00 37.07 62 TYR B C 1
ATOM 1435 O O . TYR B 1 62 ? -12.033 -22.755 29.609 1.00 36.66 62 TYR B O 1
ATOM 1444 N N . PHE B 1 63 ? -10.940 -22.187 27.724 1.00 35.09 63 PHE B N 1
ATOM 1445 C CA . PHE B 1 63 ? -11.215 -20.772 27.859 1.00 33.42 63 PHE B CA 1
ATOM 1446 C C . PHE B 1 63 ? -12.007 -20.196 26.698 1.00 32.72 63 PHE B C 1
ATOM 1447 O O . PHE B 1 63 ? -11.671 -20.435 25.538 1.00 33.28 63 PHE B O 1
ATOM 1455 N N . LYS B 1 64 ? -13.050 -19.432 27.024 1.00 32.24 64 LYS B N 1
ATOM 1456 C CA . LYS B 1 64 ? -13.760 -18.575 26.066 1.00 31.55 64 LYS B CA 1
ATOM 1457 C C . LYS B 1 64 ? -12.853 -17.470 25.537 1.00 30.70 64 LYS B C 1
ATOM 1458 O O . LYS B 1 64 ? -12.941 -17.098 24.364 1.00 30.76 64 LYS B O 1
ATOM 1464 N N . THR B 1 65 ? -12.044 -16.901 26.437 1.00 28.05 65 THR B N 1
ATOM 1465 C CA . THR B 1 65 ? -11.107 -15.853 26.102 1.00 26.64 65 THR B CA 1
ATOM 1466 C C . THR B 1 65 ? -9.854 -16.114 26.912 1.00 25.20 65 THR B C 1
ATOM 1467 O O . THR B 1 65 ? -9.935 -16.384 28.109 1.00 22.94 65 THR B O 1
ATOM 1471 N N . LEU B 1 66 ? -8.707 -16.077 26.236 1.00 23.70 66 LEU B N 1
ATOM 1472 C CA . LEU B 1 66 ? -7.410 -16.160 26.877 1.00 22.33 66 LEU B CA 1
ATOM 1473 C C . LEU B 1 66 ? -6.543 -15.069 26.284 1.00 22.92 66 LEU B C 1
ATOM 1474 O O . LEU B 1 66 ? -6.291 -15.044 25.059 1.00 21.93 66 LEU B O 1
ATOM 1479 N N . LYS B 1 67 ? -6.117 -14.166 27.149 1.00 20.62 67 LYS B N 1
ATOM 1480 C CA . LYS B 1 67 ? -5.140 -13.171 26.771 1.00 21.58 67 LYS B CA 1
ATOM 1481 C C . LYS B 1 67 ? -3.909 -13.307 27.640 1.00 20.03 67 LYS B C 1
ATOM 1482 O O . LYS B 1 67 ? -4.013 -13.639 28.840 1.00 19.86 67 LYS B O 1
ATOM 1488 N N . GLY B 1 68 ? -2.757 -12.988 27.060 1.00 18.43 68 GLY B N 1
ATOM 1489 C CA . GLY B 1 68 ? -1.515 -12.939 27.810 1.00 17.73 68 GLY B CA 1
ATOM 1490 C C . GLY B 1 68 ? -0.782 -11.625 27.736 1.00 17.80 68 GLY B C 1
ATOM 1491 O O . GLY B 1 68 ? -0.622 -11.061 26.641 1.00 16.52 68 GLY B O 1
ATOM 1492 N N . SER B 1 69 ? -0.325 -11.146 28.891 1.00 16.46 69 SER B N 1
ATOM 1493 C CA . SER B 1 69 ? 0.375 -9.879 28.978 1.00 17.32 69 SER B CA 1
ATOM 1494 C C . SER B 1 69 ? 1.780 -10.039 29.555 1.00 17.32 69 SER B C 1
ATOM 1495 O O . SER B 1 69 ? 1.930 -10.636 30.623 1.00 15.77 69 SER B O 1
ATOM 1498 N N . ILE B 1 70 ? 2.786 -9.471 28.869 1.00 16.26 70 ILE B N 1
ATOM 1499 C CA . ILE B 1 70 ? 4.155 -9.473 29.349 1.00 15.98 70 ILE B CA 1
ATOM 1500 C C . ILE B 1 70 ? 4.582 -8.056 29.755 1.00 17.32 70 ILE B C 1
ATOM 1501 O O . ILE B 1 70 ? 4.128 -7.093 29.155 1.00 18.90 70 ILE B O 1
ATOM 1506 N N . ALA B 1 71 ? 5.389 -7.929 30.805 1.00 16.60 71 ALA B N 1
ATOM 1507 C CA . ALA B 1 71 ? 6.170 -6.721 31.024 1.00 16.75 71 ALA B CA 1
ATOM 1508 C C . ALA B 1 71 ? 7.564 -7.173 31.356 1.00 16.93 71 ALA B C 1
ATOM 1509 O O . ALA B 1 71 ? 7.770 -8.078 32.188 1.00 15.61 71 ALA B O 1
ATOM 1511 N N . VAL B 1 72 ? 8.521 -6.553 30.688 1.00 16.38 72 VAL B N 1
ATOM 1512 C CA . VAL B 1 72 ? 9.920 -6.906 30.861 1.00 18.31 72 VAL B CA 1
ATOM 1513 C C . VAL B 1 72 ? 10.657 -5.684 31.403 1.00 19.74 72 VAL B C 1
ATOM 1514 O O . VAL B 1 72 ? 10.544 -4.614 30.827 1.00 19.88 72 VAL B O 1
ATOM 1518 N N . THR B 1 73 ? 11.377 -5.818 32.509 1.00 21.70 73 THR B N 1
ATOM 1519 C CA . THR B 1 73 ? 12.069 -4.637 33.068 1.00 24.68 73 THR B CA 1
ATOM 1520 C C . THR B 1 73 ? 13.525 -4.940 33.370 1.00 25.79 73 THR B C 1
ATOM 1521 O O . THR B 1 73 ? 13.810 -6.045 33.820 1.00 25.08 73 THR B O 1
ATOM 1525 N N . PRO B 1 74 ? 14.451 -3.990 33.118 1.00 28.41 74 PRO B N 1
ATOM 1526 C CA . PRO B 1 74 ? 15.874 -4.225 33.427 1.00 30.09 74 PRO B CA 1
ATOM 1527 C C . PRO B 1 74 ? 16.075 -4.407 34.927 1.00 32.03 74 PRO B C 1
ATOM 1528 O O . PRO B 1 74 ? 15.407 -3.734 35.741 1.00 30.67 74 PRO B O 1
ATOM 1532 N N . ILE B 1 75 ? 16.945 -5.352 35.277 1.00 34.66 75 ILE B N 1
ATOM 1533 C CA . ILE B 1 75 ? 17.331 -5.556 36.658 1.00 37.96 75 ILE B CA 1
ATOM 1534 C C . ILE B 1 75 ? 18.348 -4.456 36.994 1.00 40.64 75 ILE B C 1
ATOM 1535 O O . ILE B 1 75 ? 18.124 -3.683 37.919 1.00 41.39 75 ILE B O 1
ATOM 1540 N N . GLY B 1 76 ? 19.430 -4.376 36.215 1.00 43.74 76 GLY B N 1
ATOM 1541 C CA . GLY B 1 76 ? 20.442 -3.339 36.392 1.00 47.28 76 GLY B CA 1
ATOM 1542 C C . GLY B 1 76 ? 21.156 -2.863 35.123 1.00 49.23 76 GLY B C 1
ATOM 1543 O O . GLY B 1 76 ? 20.556 -2.183 34.264 1.00 49.67 76 GLY B O 1
ATOM 1544 N N . VAL B 1 77 ? 22.447 -3.199 35.027 1.00 50.60 77 VAL B N 1
ATOM 1545 C CA . VAL B 1 77 ? 23.316 -2.768 33.921 1.00 51.88 77 VAL B CA 1
ATOM 1546 C C . VAL B 1 77 ? 24.066 -3.988 33.388 1.00 51.81 77 VAL B C 1
ATOM 1547 O O . VAL B 1 77 ? 25.262 -4.166 33.664 1.00 52.89 77 VAL B O 1
ATOM 1551 N N . GLY B 1 78 ? 23.357 -4.832 32.636 1.00 51.69 78 GLY B N 1
ATOM 1552 C CA . GLY B 1 78 ? 23.902 -6.095 32.150 1.00 50.11 78 GLY B CA 1
ATOM 1553 C C . GLY B 1 78 ? 23.549 -7.259 33.065 1.00 49.20 78 GLY B C 1
ATOM 1554 O O . GLY B 1 78 ? 23.984 -8.399 32.831 1.00 49.88 78 GLY B O 1
ATOM 1555 N N . ASP B 1 79 ? 22.748 -6.968 34.098 1.00 47.29 79 ASP B N 1
ATOM 1556 C CA . ASP B 1 79 ? 22.375 -7.941 35.137 1.00 44.96 79 ASP B CA 1
ATOM 1557 C C . ASP B 1 79 ? 21.143 -8.821 34.795 1.00 42.12 79 ASP B C 1
ATOM 1558 O O . ASP B 1 79 ? 20.669 -9.581 35.667 1.00 41.86 79 ASP B O 1
ATOM 1563 N N . GLY B 1 80 ? 20.631 -8.731 33.561 1.00 37.69 80 GLY B N 1
ATOM 1564 C CA . GLY B 1 80 ? 19.435 -9.486 33.194 1.00 31.87 80 GLY B CA 1
ATOM 1565 C C . GLY B 1 80 ? 18.142 -8.694 33.379 1.00 28.65 80 GLY B C 1
ATOM 1566 O O . GLY B 1 80 ? 18.190 -7.460 33.476 1.00 27.76 80 GLY B O 1
ATOM 1567 N N . SER B 1 81 ? 16.991 -9.390 33.439 1.00 25.49 81 SER B N 1
ATOM 1568 C CA . SER B 1 81 ? 15.663 -8.736 33.405 1.00 22.67 81 SER B CA 1
ATOM 1569 C C . SER B 1 81 ? 14.626 -9.464 34.282 1.00 21.68 81 SER B C 1
ATOM 1570 O O . SER B 1 81 ? 14.690 -10.674 34.456 1.00 21.64 81 SER B O 1
ATOM 1573 N N . HIS B 1 82 ? 13.672 -8.698 34.789 1.00 20.60 82 HIS B N 1
ATOM 1574 C CA . HIS B 1 82 ? 12.496 -9.214 35.476 1.00 19.30 82 HIS B CA 1
ATOM 1575 C C . HIS B 1 82 ? 11.449 -9.385 34.394 1.00 18.53 82 HIS B C 1
ATOM 1576 O O . HIS B 1 82 ? 11.309 -8.501 33.521 1.00 17.73 82 HIS B O 1
ATOM 1583 N N . VAL B 1 83 ? 10.761 -10.523 34.406 1.00 17.32 83 VAL B N 1
ATOM 1584 C CA . VAL B 1 83 ? 9.624 -10.763 33.506 1.00 16.95 83 VAL B CA 1
ATOM 1585 C C . VAL B 1 83 ? 8.337 -10.976 34.307 1.00 17.15 83 VAL B C 1
ATOM 1586 O O . VAL B 1 83 ? 8.296 -11.826 35.188 1.00 18.21 83 VAL B O 1
ATOM 1590 N N . VAL B 1 84 ? 7.305 -10.211 33.999 1.00 15.78 84 VAL B N 1
ATOM 1591 C CA . VAL B 1 84 ? 5.973 -10.508 34.507 1.00 17.22 84 VAL B CA 1
ATOM 1592 C C . VAL B 1 84 ? 5.117 -11.008 33.356 1.00 16.04 84 VAL B C 1
ATOM 1593 O O . VAL B 1 84 ? 5.029 -10.352 32.355 1.00 17.17 84 VAL B O 1
ATOM 1597 N N . TRP B 1 85 ? 4.544 -12.196 33.500 1.00 14.63 85 TRP B N 1
ATOM 1598 C CA . TRP B 1 85 ? 3.706 -12.793 32.468 1.00 14.78 85 TRP B CA 1
ATOM 1599 C C . TRP B 1 85 ? 2.362 -13.125 33.106 1.00 16.06 85 TRP B C 1
ATOM 1600 O O . TRP B 1 85 ? 2.302 -13.850 34.086 1.00 17.18 85 TRP B O 1
ATOM 1611 N N . THR B 1 86 ? 1.291 -12.602 32.531 1.00 16.67 86 THR B N 1
ATOM 1612 C CA . THR B 1 86 ? -0.048 -12.763 33.084 1.00 17.66 86 THR B CA 1
ATOM 1613 C C . THR B 1 86 ? -1.043 -13.368 32.087 1.00 19.12 86 THR B C 1
ATOM 1614 O O . THR B 1 86 ? -1.161 -12.896 30.953 1.00 20.31 86 THR B O 1
ATOM 1618 N N . PHE B 1 87 ? -1.791 -14.369 32.511 1.00 18.41 87 PHE B N 1
ATOM 1619 C CA . PHE B 1 87 ? -2.934 -14.810 31.725 1.00 19.91 87 PHE B CA 1
ATOM 1620 C C . PHE B 1 87 ? -4.184 -14.180 32.275 1.00 20.64 87 PHE B C 1
ATOM 1621 O O . PHE B 1 87 ? -4.446 -14.307 33.476 1.00 20.48 87 PHE B O 1
ATOM 1629 N N . HIS B 1 88 ? -4.923 -13.472 31.422 1.00 21.29 88 HIS B N 1
ATOM 1630 C CA . HIS B 1 88 ? -6.269 -13.000 31.745 1.00 23.26 88 HIS B CA 1
ATOM 1631 C C . HIS B 1 88 ? -7.249 -13.891 30.987 1.00 23.97 88 HIS B C 1
ATOM 1632 O O . HIS B 1 88 ? -7.090 -14.114 29.768 1.00 24.56 88 HIS B O 1
ATOM 1639 N N . PHE B 1 89 ? -8.272 -14.398 31.670 1.00 24.44 89 PHE B N 1
ATOM 1640 C CA . PHE B 1 89 ? -9.128 -15.428 31.056 1.00 25.37 89 PHE B CA 1
ATOM 1641 C C . PHE B 1 89 ? -10.589 -15.382 31.485 1.00 26.59 89 PHE B C 1
ATOM 1642 O O . PHE B 1 89 ? -10.955 -14.816 32.531 1.00 24.50 89 PHE B O 1
ATOM 1650 N N . GLU B 1 90 ? -11.408 -15.995 30.640 1.00 28.25 90 GLU B N 1
ATOM 1651 C CA . GLU B 1 90 ? -12.750 -16.395 31.009 1.00 30.05 90 GLU B CA 1
ATOM 1652 C C . GLU B 1 90 ? -12.833 -17.885 30.682 1.00 30.32 90 GLU B C 1
ATOM 1653 O O . GLU B 1 90 ? -12.616 -18.298 29.535 1.00 31.34 90 GLU B O 1
ATOM 1659 N N . LYS B 1 91 ? -13.089 -18.686 31.706 1.00 31.07 91 LYS B N 1
ATOM 1660 C CA . LYS B 1 91 ? -13.196 -20.141 31.589 1.00 32.47 91 LYS B CA 1
ATOM 1661 C C . LYS B 1 91 ? -14.484 -20.541 30.832 1.00 34.11 91 LYS B C 1
ATOM 1662 O O . LYS B 1 91 ? -15.474 -19.799 30.843 1.00 34.02 91 LYS B O 1
ATOM 1668 N N . VAL B 1 92 ? -14.467 -21.695 30.179 1.00 36.56 92 VAL B N 1
ATOM 1669 C CA . VAL B 1 92 ? -15.662 -22.146 29.457 1.00 39.20 92 VAL B CA 1
ATOM 1670 C C . VAL B 1 92 ? -16.730 -22.474 30.499 1.00 41.06 92 VAL B C 1
ATOM 1671 O O . VAL B 1 92 ? -17.888 -22.096 30.332 1.00 41.80 92 VA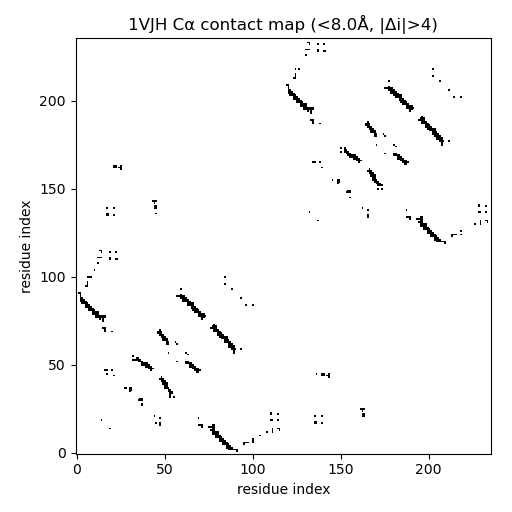L B O 1
ATOM 1675 N N . HIS B 1 93 ? -16.332 -23.152 31.578 1.00 42.43 93 HIS B N 1
ATOM 1676 C CA . HIS B 1 93 ? -17.200 -23.276 32.759 1.00 44.07 93 HIS B CA 1
ATOM 1677 C C . HIS B 1 93 ? -16.418 -23.239 34.084 1.00 44.23 93 HIS B C 1
ATOM 1678 O O . HIS B 1 93 ? -15.193 -23.405 34.100 1.00 44.52 93 HIS B O 1
ATOM 1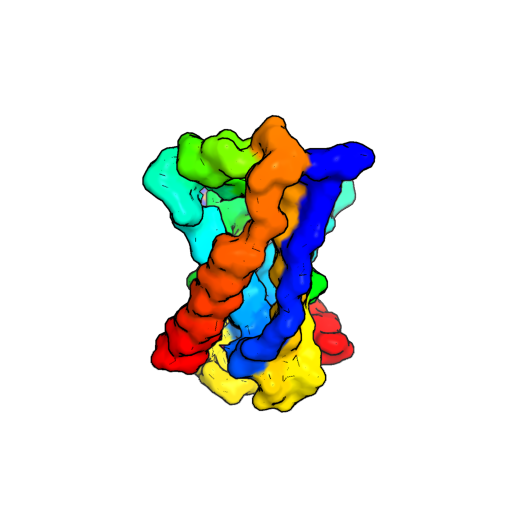685 N N . LYS B 1 94 ? -17.155 -23.057 35.183 1.00 44.26 94 LYS B N 1
ATOM 1686 C CA . LYS B 1 94 ? -16.591 -22.812 36.515 1.00 43.98 94 LYS B CA 1
ATOM 1687 C C . LYS B 1 94 ? -15.633 -23.880 37.031 1.00 43.83 94 LYS B C 1
ATOM 1688 O O . LYS B 1 94 ? -14.776 -23.587 37.862 1.00 43.20 94 LYS B O 1
ATOM 1694 N N . ASP B 1 95 ? -15.778 -25.105 36.529 1.00 43.36 95 ASP B N 1
ATOM 1695 C CA . ASP B 1 95 ? -14.944 -26.223 36.951 1.00 43.26 95 ASP B CA 1
ATOM 1696 C C . ASP B 1 95 ? -13.571 -26.295 36.288 1.00 42.53 95 ASP B C 1
ATOM 1697 O O . ASP B 1 95 ? -12.744 -27.132 36.665 1.00 43.85 95 ASP B O 1
ATOM 1702 N N . ILE B 1 96 ? -13.317 -25.465 35.283 1.00 41.45 96 ILE B N 1
ATOM 1703 C CA . ILE B 1 96 ? -11.980 -25.448 34.679 1.00 39.89 96 ILE B CA 1
ATOM 1704 C C . ILE B 1 96 ? -10.951 -24.922 35.720 1.00 38.59 96 ILE B C 1
ATOM 1705 O O . ILE B 1 96 ? -11.203 -23.946 36.426 1.00 37.45 96 ILE B O 1
ATOM 1710 N N . ASP B 1 97 ? -9.813 -25.589 35.822 1.00 37.55 97 ASP B N 1
ATOM 1711 C CA . ASP B 1 97 ? -8.771 -25.148 36.751 1.00 36.93 97 ASP B CA 1
ATOM 1712 C C . ASP B 1 97 ? -8.110 -23.857 36.287 1.00 34.83 97 ASP B C 1
ATOM 1713 O O . ASP B 1 97 ? -8.113 -23.575 35.084 1.00 35.15 97 ASP B O 1
ATOM 1718 N N . ASP B 1 98 ? -7.610 -23.050 37.230 1.00 32.22 98 ASP B N 1
ATOM 1719 C CA . ASP B 1 98 ? -6.861 -21.837 36.893 1.00 29.90 98 ASP B CA 1
ATOM 1720 C C . ASP B 1 98 ? -5.665 -22.349 36.087 1.00 28.68 98 ASP B C 1
ATOM 1721 O O . ASP B 1 98 ? -5.222 -23.462 36.350 1.00 27.46 98 ASP B O 1
ATOM 1726 N N . PRO B 1 99 ? -5.142 -21.593 35.114 1.00 27.46 99 PRO B N 1
ATOM 1727 C CA . PRO B 1 99 ? -4.169 -22.159 34.154 1.00 27.00 99 PRO B CA 1
ATOM 1728 C C . PRO B 1 99 ? -2.725 -22.382 34.691 1.00 26.41 99 PRO B C 1
ATOM 1729 O O . PRO B 1 99 ? -1.754 -21.894 34.086 1.00 25.78 99 PRO B O 1
ATOM 1733 N N . HIS B 1 100 ? -2.595 -23.142 35.781 1.00 25.33 100 HIS B N 1
ATOM 1734 C CA . HIS B 1 100 ? -1.307 -23.404 36.409 1.00 25.78 100 HIS B CA 1
ATOM 1735 C C . HIS B 1 100 ? -0.337 -24.195 35.519 1.00 26.12 100 HIS B C 1
ATOM 1736 O O . HIS B 1 100 ? 0.822 -23.814 35.400 1.00 25.19 100 HIS B O 1
ATOM 1743 N N . SER B 1 101 ? -0.810 -25.276 34.898 1.00 26.15 101 SER B N 1
ATOM 1744 C CA . SER B 1 101 ? 0.051 -26.092 34.011 1.00 27.50 101 SER B CA 1
ATOM 1745 C C . SER B 1 101 ? 0.506 -25.255 32.833 1.00 27.40 101 SER B C 1
ATOM 1746 O O . SER B 1 101 ? 1.694 -25.174 32.547 1.00 28.17 101 SER B O 1
ATOM 1749 N N . ILE B 1 102 ? -0.458 -24.600 32.191 1.00 27.23 102 ILE B N 1
ATOM 1750 C CA . ILE B 1 102 ? -0.214 -23.708 31.061 1.00 27.31 102 ILE B CA 1
ATOM 1751 C C . ILE B 1 102 ? 0.832 -22.648 31.390 1.00 24.47 102 ILE B C 1
ATOM 1752 O O . ILE B 1 102 ? 1.741 -22.437 30.600 1.00 25.56 102 ILE B O 1
ATOM 1757 N N . ILE B 1 103 ? 0.729 -21.994 32.545 1.00 21.99 103 ILE B N 1
ATOM 1758 C CA . ILE B 1 103 ? 1.643 -20.898 32.838 1.00 21.02 103 ILE B CA 1
ATOM 1759 C C . ILE B 1 103 ? 3.041 -21.378 33.204 1.00 20.96 103 ILE B C 1
ATOM 1760 O O . ILE B 1 103 ? 4.010 -20.751 32.860 1.00 20.89 103 ILE B O 1
ATOM 1765 N N . ASP B 1 104 ? 3.131 -22.516 33.869 1.00 20.68 104 ASP B N 1
ATOM 1766 C CA . ASP B 1 104 ? 4.411 -23.111 34.146 1.00 21.71 104 ASP B CA 1
ATOM 1767 C C . ASP B 1 104 ? 5.091 -23.467 32.807 1.00 21.30 104 ASP B C 1
ATOM 1768 O O . ASP B 1 104 ? 6.291 -23.322 32.664 1.00 20.44 104 ASP B O 1
ATOM 1773 N N . GLU B 1 105 ? 4.300 -23.883 31.824 1.00 22.35 105 GLU B N 1
ATOM 1774 C CA . GLU B 1 105 ? 4.821 -24.111 30.465 1.00 23.67 105 GLU B CA 1
ATOM 1775 C C . GLU B 1 105 ? 5.292 -22.823 29.804 1.00 22.35 105 GLU B C 1
ATOM 1776 O O . GLU B 1 105 ? 6.292 -22.842 29.118 1.00 21.56 105 GLU B O 1
ATOM 1782 N N . SER B 1 106 ? 4.585 -21.712 30.035 1.00 21.40 106 SER B N 1
ATOM 1783 C CA . SER B 1 106 ? 5.000 -20.403 29.508 1.00 20.26 106 SER B CA 1
ATOM 1784 C C . SER B 1 106 ? 6.338 -20.041 30.097 1.00 20.11 106 SER B C 1
ATOM 1785 O O . SER B 1 106 ? 7.229 -19.581 29.381 1.00 20.37 106 SER B O 1
ATOM 1788 N N . VAL B 1 107 ? 6.473 -20.225 31.416 1.00 19.60 107 VAL B N 1
ATOM 1789 C CA . VAL B 1 107 ? 7.738 -19.925 32.081 1.00 19.77 107 VAL B CA 1
ATOM 1790 C C . VAL B 1 107 ? 8.934 -20.720 31.447 1.00 18.92 107 VAL B C 1
ATOM 1791 O O . VAL B 1 107 ? 9.994 -20.146 31.208 1.00 16.92 107 VAL B O 1
ATOM 1795 N N . LYS B 1 108 ? 8.727 -22.031 31.229 1.00 18.34 108 LYS B N 1
ATOM 1796 C CA . LYS B 1 108 ? 9.698 -22.890 30.542 1.00 18.59 108 LYS B CA 1
ATOM 1797 C C . LYS B 1 108 ? 10.016 -22.356 29.163 1.00 17.98 108 LYS B C 1
ATOM 1798 O O . LYS B 1 108 ? 11.176 -22.312 28.802 1.00 17.77 108 LYS B O 1
ATOM 1804 N N . TYR B 1 109 ? 8.969 -21.974 28.407 1.00 17.19 109 TYR B N 1
ATOM 1805 C CA . TYR B 1 109 ? 9.153 -21.369 27.097 1.00 18.42 109 TYR B CA 1
ATOM 1806 C C . TYR B 1 109 ? 10.049 -20.132 27.211 1.00 17.95 109 TYR B C 1
ATOM 1807 O O . TYR B 1 109 ? 11.029 -20.003 26.468 1.00 18.92 109 TYR B O 1
ATOM 1816 N N . PHE B 1 110 ? 9.745 -19.248 28.169 1.00 16.92 110 PHE B N 1
ATOM 1817 C CA . PHE B 1 110 ? 10.469 -18.012 28.294 1.00 16.87 110 PHE B CA 1
ATOM 1818 C C . PHE B 1 110 ? 11.915 -18.269 28.694 1.00 17.22 110 PHE B C 1
ATOM 1819 O O . PHE B 1 110 ? 12.799 -17.561 28.220 1.00 16.71 110 PHE B O 1
ATOM 1827 N N . LYS B 1 111 ? 12.169 -19.242 29.578 1.00 18.07 111 LYS B N 1
ATOM 1828 C CA . LYS B 1 111 ? 13.567 -19.515 29.988 1.00 19.12 111 LYS B CA 1
ATOM 1829 C C . LYS B 1 111 ? 14.394 -20.139 28.843 1.00 19.32 111 LYS B C 1
ATOM 1830 O O . LYS B 1 111 ? 15.581 -19.879 28.722 1.00 18.81 111 LYS B O 1
ATOM 1836 N N . LYS B 1 112 ? 13.743 -20.947 28.001 1.00 19.88 112 LYS B N 1
ATOM 1837 C CA . LYS B 1 112 ? 14.378 -21.477 26.789 1.00 20.38 112 LYS B CA 1
ATOM 1838 C C . LYS B 1 112 ? 14.602 -20.352 25.751 1.00 20.82 112 LYS B C 1
ATOM 1839 O O . LYS B 1 112 ? 15.677 -20.289 25.148 1.00 20.25 112 LYS B O 1
ATOM 1845 N N . LEU B 1 113 ? 13.610 -19.454 25.578 1.00 20.06 113 LEU B N 1
ATOM 1846 C CA . LEU B 1 113 ? 13.834 -18.215 24.805 1.00 20.76 113 LEU B CA 1
ATOM 1847 C C . LEU B 1 113 ? 15.106 -17.482 25.294 1.00 20.89 113 LEU B C 1
ATOM 1848 O O . LEU B 1 113 ? 15.970 -17.147 24.491 1.00 20.38 113 LEU B O 1
ATOM 1853 N N . ASP B 1 114 ? 15.219 -17.268 26.613 1.00 19.67 114 ASP B N 1
ATOM 1854 C CA . ASP B 1 114 ? 16.384 -16.637 27.236 1.00 19.19 114 ASP B CA 1
ATOM 1855 C C . ASP B 1 114 ? 17.724 -17.334 26.879 1.00 19.82 114 ASP B C 1
ATOM 1856 O O . ASP B 1 114 ? 18.692 -16.696 26.435 1.00 17.45 114 ASP B O 1
ATOM 1861 N N . GLU B 1 115 ? 17.771 -18.642 27.056 1.00 20.50 115 GLU B N 1
ATOM 1862 C CA . GLU B 1 115 ? 18.995 -19.374 26.706 1.00 23.01 115 GLU B CA 1
ATOM 1863 C C . GLU B 1 115 ? 19.289 -19.339 25.210 1.00 23.55 115 GLU B C 1
ATOM 1864 O O . GLU B 1 115 ? 20.439 -19.209 24.832 1.00 23.63 115 GLU B O 1
ATOM 1870 N N . ALA B 1 116 ? 18.256 -19.453 24.378 1.00 24.44 116 ALA B N 1
ATOM 1871 C CA . ALA B 1 116 ? 18.446 -19.422 22.922 1.00 26.28 116 ALA B CA 1
ATOM 1872 C C . ALA B 1 116 ? 19.109 -18.155 22.465 1.00 27.64 116 ALA B C 1
ATOM 1873 O O . ALA B 1 116 ? 20.024 -18.191 21.640 1.00 28.45 116 ALA B O 1
ATOM 1875 N N . ILE B 1 117 ? 18.661 -17.019 22.987 1.00 28.25 117 ILE B N 1
ATOM 1876 C CA . ILE B 1 117 ? 19.096 -15.779 22.375 1.00 29.86 117 ILE B CA 1
ATOM 1877 C C . ILE B 1 117 ? 20.294 -15.178 23.079 1.00 31.39 117 ILE B C 1
ATOM 1878 O O . ILE B 1 117 ? 21.057 -14.470 22.448 1.00 30.78 117 ILE B O 1
ATOM 1883 N N . LEU B 1 118 ? 20.477 -15.500 24.367 1.00 33.44 118 LEU B N 1
ATOM 1884 C CA . LEU B 1 118 ? 21.677 -15.143 25.114 1.00 36.52 118 LEU B CA 1
ATOM 1885 C C . LEU B 1 118 ? 22.896 -15.690 24.379 1.00 39.07 118 LEU B C 1
ATOM 1886 O O . LEU B 1 118 ? 23.855 -14.979 24.134 1.00 40.49 118 LEU B O 1
ATOM 1891 N N . ASN B 1 119 ? 22.815 -16.964 24.031 1.00 41.76 119 ASN B N 1
ATOM 1892 C CA . ASN B 1 119 ? 23.898 -17.716 23.407 1.00 45.24 119 ASN B CA 1
ATOM 1893 C C . ASN B 1 119 ? 23.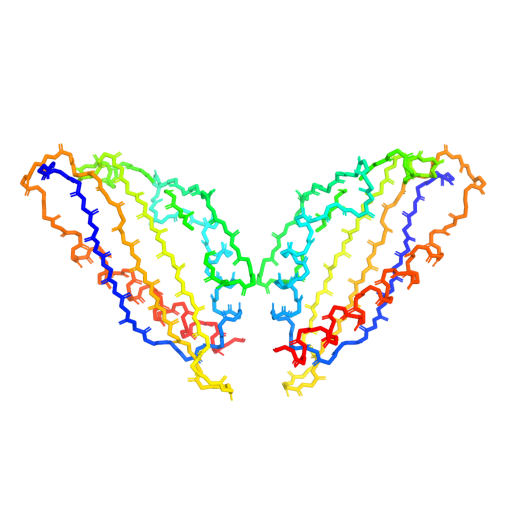921 -17.652 21.868 1.00 45.93 119 ASN B C 1
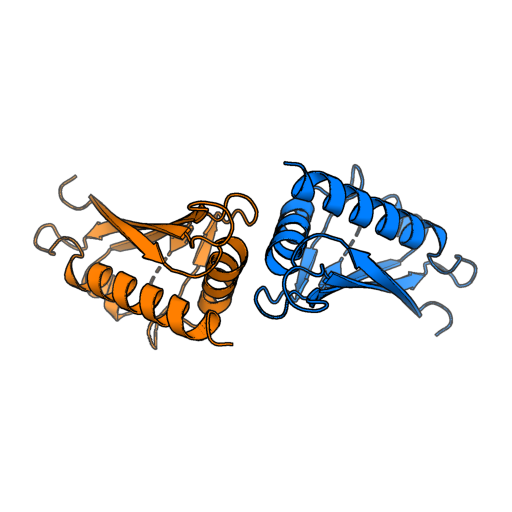ATOM 1894 O O . ASN B 1 119 ? 24.253 -18.630 21.195 1.00 46.29 119 ASN B O 1
ATOM 1899 N N . PHE B 1 120 ? 23.596 -16.476 21.327 1.00 47.68 120 PHE B N 1
ATOM 1900 C CA . PHE B 1 120 ? 23.625 -16.251 19.881 1.00 48.70 120 PHE B CA 1
ATOM 1901 C C . PHE B 1 120 ? 24.062 -14.835 19.533 1.00 48.72 120 PHE B C 1
ATOM 1902 O O . PHE B 1 120 ? 23.421 -13.861 19.938 1.00 49.19 120 PHE B O 1
#

Sequence (236 aa):
STLKGALSVKFDVKCPADKFFSAFVEDTNRPFEKNGKTEIEAVDLVKKTTIQSGSEIQKYFKTLKGSIAVTPIGVGDGSHVVWTFHFEKVHKDIDDPHSIIDESVKYFKKLDEAILNFSTLKGALSVKFDVKCPADKFFSAFVEDTNRPFEKNGKTEIEAVDLVKKTTIQSGSEIQKYFKTLKGSIAVTPIGVGDGSHVVWTFHFEKVHKDIDDPHSIIDESVKYFKKLDEAILNF

Secondary structure (DSSP, 8-state):
--SEEEEEEEEEESS-HHHHHHHHHHHTTS-SSTT----B----TTTT--B---TTGGGTEEEEEEEEEEEE-SSSS-EEEEEEEEEEESSTTSPPSHHHHHHHHHHHHHHHHHHHH-/--SEEEEEEEEEESS-HHHHHHHHHHHTTS-SSTT----B----TTTT--B---TTGGGTEEEEEEEEEEEE-SSSS-EEEEEEEEEEESSTTSPPSHHHHHHHHHHHHHHHHHHHT-